Protein AF-A0A957BW70-F1 (afdb_monomer)

Structure (mmCIF, N/CA/C/O backbone):
data_AF-A0A957BW70-F1
#
_entry.id   AF-A0A957BW70-F1
#
loop_
_atom_site.group_PDB
_atom_site.id
_atom_site.type_symbol
_atom_site.label_atom_id
_atom_site.label_alt_id
_atom_site.label_comp_id
_atom_site.label_asym_id
_atom_site.label_entity_id
_atom_site.label_seq_id
_atom_site.pdbx_PDB_ins_code
_atom_site.Cartn_x
_atom_site.Cartn_y
_atom_site.Cartn_z
_atom_site.occupancy
_atom_site.B_iso_or_equiv
_atom_site.auth_seq_id
_atom_site.auth_comp_id
_atom_site.auth_asym_id
_atom_site.auth_atom_id
_atom_site.pdbx_PDB_model_num
ATOM 1 N N . ALA A 1 1 ? -10.853 46.968 -25.242 1.00 44.38 1 ALA A N 1
ATOM 2 C CA . ALA A 1 1 ? -10.277 46.814 -23.894 1.00 44.38 1 ALA A CA 1
ATOM 3 C C . ALA A 1 1 ? -11.395 46.982 -22.879 1.00 44.38 1 ALA A C 1
ATOM 5 O O . ALA A 1 1 ? -12.093 47.983 -22.958 1.00 44.38 1 ALA A O 1
ATOM 6 N N . LEU A 1 2 ? -11.589 46.008 -21.994 1.00 32.97 2 LEU A N 1
ATOM 7 C CA . LEU A 1 2 ? -12.456 46.095 -20.817 1.00 32.97 2 LEU A CA 1
ATOM 8 C C . LEU A 1 2 ? -11.918 45.072 -19.814 1.00 32.97 2 LEU A C 1
ATOM 10 O O . LEU A 1 2 ? -11.677 43.927 -20.189 1.00 32.97 2 LEU A O 1
ATOM 14 N N . ALA A 1 3 ? -11.645 45.526 -18.595 1.00 31.77 3 ALA A N 1
ATOM 15 C CA . ALA A 1 3 ? -11.031 44.728 -17.544 1.00 31.77 3 ALA A CA 1
ATOM 16 C C . ALA A 1 3 ? -12.079 44.217 -16.545 1.00 31.77 3 ALA A C 1
ATOM 18 O O . ALA A 1 3 ? -13.150 44.803 -16.406 1.00 31.77 3 ALA A O 1
ATOM 19 N N . GLU A 1 4 ? -11.709 43.119 -15.890 1.00 37.81 4 GLU A N 1
ATOM 20 C CA . GLU A 1 4 ? -12.097 42.638 -14.558 1.00 37.81 4 GLU A CA 1
ATOM 21 C C . GLU A 1 4 ? -13.310 43.270 -13.848 1.00 37.81 4 GLU A C 1
ATOM 23 O O . GLU A 1 4 ? -13.354 44.468 -13.559 1.00 37.81 4 GLU A O 1
ATOM 28 N N . LYS A 1 5 ? -14.200 42.401 -13.347 1.00 32.28 5 LYS A N 1
ATOM 29 C CA . LYS A 1 5 ? -14.823 42.639 -12.040 1.00 32.28 5 LYS A CA 1
ATOM 30 C C . LYS A 1 5 ? -15.020 41.347 -11.252 1.00 32.28 5 LYS A C 1
ATOM 32 O O . LYS A 1 5 ? -15.672 40.410 -11.701 1.00 32.28 5 LYS A O 1
ATOM 37 N N . SER A 1 6 ? -14.403 41.351 -10.080 1.00 30.91 6 SER A N 1
ATOM 38 C CA . SER A 1 6 ? -14.248 40.279 -9.104 1.00 30.91 6 SER A CA 1
ATOM 39 C C . SER A 1 6 ? -15.551 39.592 -8.690 1.00 30.91 6 SER A C 1
ATOM 41 O O . SER A 1 6 ? -16.563 40.248 -8.449 1.00 30.91 6 SER A O 1
ATOM 43 N N . LEU A 1 7 ? -15.481 38.273 -8.495 1.00 27.83 7 LEU A N 1
ATOM 44 C CA . LEU A 1 7 ? -16.520 37.496 -7.826 1.00 27.83 7 LEU A CA 1
ATOM 45 C C . LEU A 1 7 ? -16.370 37.669 -6.303 1.00 27.83 7 LEU A C 1
ATOM 47 O O . LEU A 1 7 ? -15.364 37.250 -5.733 1.00 27.83 7 LEU A O 1
ATOM 51 N N . GLN A 1 8 ? -17.343 38.295 -5.638 1.00 28.84 8 GLN A N 1
ATOM 52 C CA . GLN A 1 8 ? -17.399 38.328 -4.172 1.00 28.84 8 GLN A CA 1
ATOM 53 C C . GLN A 1 8 ? -18.136 37.091 -3.655 1.00 28.84 8 GLN A C 1
ATOM 55 O O . GLN A 1 8 ? -19.259 36.823 -4.078 1.00 28.84 8 GLN A O 1
ATOM 60 N N . ILE A 1 9 ? -17.531 36.374 -2.707 1.00 32.06 9 ILE A N 1
ATOM 61 C CA . ILE A 1 9 ? -18.205 35.330 -1.928 1.00 32.06 9 ILE A CA 1
ATOM 62 C C . ILE A 1 9 ? -18.454 35.890 -0.528 1.00 32.06 9 ILE A C 1
ATOM 64 O O . ILE A 1 9 ? -17.519 36.226 0.198 1.00 32.06 9 ILE A O 1
ATOM 68 N N . THR A 1 10 ? -19.726 36.018 -0.160 1.00 27.98 10 THR A N 1
ATOM 69 C CA . THR A 1 10 ? -20.148 36.422 1.183 1.00 27.98 10 THR A CA 1
ATOM 70 C C . THR A 1 10 ? -19.970 35.252 2.145 1.00 27.98 10 THR A C 1
ATOM 72 O O . THR A 1 10 ? -20.643 34.234 2.006 1.00 27.98 10 THR A O 1
ATOM 75 N N . ALA A 1 11 ? -19.099 35.405 3.141 1.00 32.53 11 ALA A N 1
ATOM 76 C CA . ALA A 1 11 ? -19.020 34.471 4.257 1.00 32.53 11 ALA A CA 1
ATOM 77 C C . ALA A 1 11 ? -20.137 34.767 5.273 1.00 32.53 11 ALA A C 1
ATOM 79 O O . ALA A 1 11 ? -20.226 35.879 5.796 1.00 32.53 11 ALA A O 1
ATOM 80 N N . LEU A 1 12 ? -20.961 33.763 5.572 1.00 29.89 12 LEU A N 1
ATOM 81 C CA . LEU A 1 12 ? -21.779 33.725 6.784 1.00 29.89 12 LEU A CA 1
ATOM 82 C C . LEU A 1 12 ? -21.022 32.888 7.828 1.00 29.89 12 LEU A C 1
ATOM 84 O O . LEU A 1 12 ? -20.634 31.765 7.507 1.00 29.89 12 LEU A O 1
ATOM 88 N N . PRO A 1 13 ? -20.787 33.393 9.049 1.00 39.50 13 PRO A N 1
ATOM 89 C CA . PRO A 1 13 ? -20.245 32.576 10.128 1.00 39.50 13 PRO A CA 1
ATOM 90 C C . PRO A 1 13 ? -21.359 31.732 10.763 1.00 39.50 13 PRO A C 1
ATOM 92 O O . PRO A 1 13 ? -22.496 32.200 10.814 1.00 39.50 13 PRO A O 1
ATOM 95 N N . ILE A 1 14 ? -21.021 30.549 11.298 1.00 34.25 14 ILE A N 1
ATOM 96 C CA . ILE A 1 14 ? -21.418 30.028 12.631 1.00 34.25 14 ILE A CA 1
ATOM 97 C C . ILE A 1 14 ? -21.041 28.536 12.776 1.00 34.25 14 ILE A C 1
ATOM 99 O O . ILE A 1 14 ? -21.339 27.735 11.898 1.00 34.25 14 ILE A O 1
ATOM 103 N N . ALA A 1 15 ? -20.507 28.212 13.962 1.00 29.75 15 ALA A N 1
ATOM 104 C CA . ALA A 1 15 ? -20.380 26.899 14.617 1.00 29.75 15 ALA A CA 1
ATOM 105 C C . ALA A 1 15 ? -19.362 25.864 14.093 1.00 29.75 15 ALA A C 1
ATOM 107 O O . ALA A 1 15 ? -19.200 25.626 12.900 1.00 29.75 15 ALA A O 1
ATOM 108 N N . ASP A 1 16 ? -18.713 25.217 15.066 1.00 39.31 16 ASP A N 1
ATOM 109 C CA . ASP A 1 16 ? -17.742 24.134 14.916 1.00 39.31 16 ASP A CA 1
ATOM 110 C C . ASP A 1 16 ? -18.349 22.890 14.245 1.00 39.31 16 ASP A C 1
ATOM 112 O O . ASP A 1 16 ? -19.008 22.068 14.888 1.00 39.31 16 ASP A O 1
ATOM 116 N N . GLU A 1 17 ? -18.089 22.704 12.951 1.00 32.94 17 GLU A N 1
ATOM 117 C CA . GLU A 1 17 ? -18.325 21.417 12.299 1.00 32.94 17 GLU A CA 1
ATOM 118 C C . GLU A 1 17 ? -17.196 20.429 12.617 1.00 32.94 17 GLU A C 1
ATOM 120 O O . GLU A 1 17 ? -16.023 20.657 12.306 1.00 32.94 17 GLU A O 1
ATOM 125 N N . VAL A 1 18 ? -17.574 19.265 13.153 1.00 39.84 18 VAL A N 1
ATOM 126 C CA 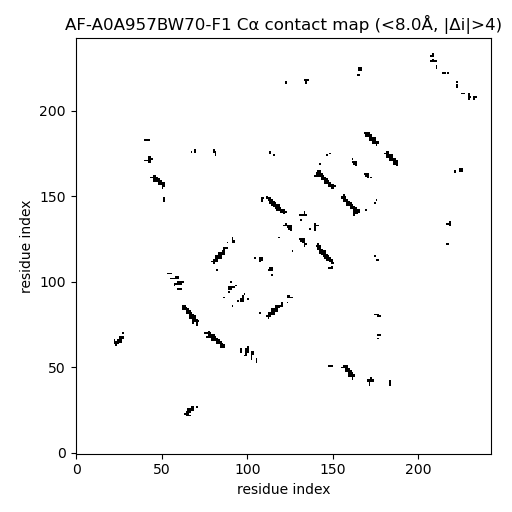. VAL A 1 18 ? -16.734 18.060 13.147 1.00 39.84 18 VAL A CA 1
ATOM 127 C C . VAL A 1 18 ? -16.428 17.719 11.686 1.00 39.84 18 VAL A C 1
ATOM 129 O O . VAL A 1 18 ? -17.287 17.201 10.969 1.00 39.84 18 VAL A O 1
ATOM 132 N N . ARG A 1 19 ? -15.216 18.061 11.227 1.00 40.16 19 ARG A N 1
ATOM 133 C CA . ARG A 1 19 ? -14.828 18.003 9.809 1.00 40.16 19 ARG A CA 1
ATOM 134 C C . ARG A 1 19 ? -14.912 16.573 9.271 1.00 40.16 19 ARG A C 1
ATOM 136 O O . ARG A 1 19 ? -14.072 15.727 9.570 1.00 40.16 19 ARG A O 1
ATOM 143 N N . ARG A 1 20 ? -15.939 16.311 8.458 1.00 42.31 20 ARG A N 1
ATOM 144 C CA . ARG A 1 20 ? -16.190 15.009 7.825 1.00 42.31 20 ARG A CA 1
ATOM 145 C C . ARG A 1 20 ? -15.207 14.769 6.680 1.00 42.31 20 ARG A C 1
ATOM 147 O O . ARG A 1 20 ? -15.142 15.569 5.749 1.00 42.31 20 ARG A O 1
ATOM 154 N N . THR A 1 21 ? -14.507 13.636 6.701 1.00 43.06 21 THR A N 1
ATOM 155 C CA . THR A 1 21 ? -13.688 13.178 5.570 1.00 43.06 21 THR A CA 1
ATOM 156 C C . THR A 1 21 ? -14.580 12.966 4.344 1.00 43.06 21 THR A C 1
ATOM 158 O O . THR A 1 21 ? -15.525 12.175 4.390 1.00 43.06 21 THR A O 1
ATOM 161 N N . ARG A 1 22 ? -14.300 13.682 3.251 1.00 40.84 22 ARG A N 1
ATOM 162 C CA . ARG A 1 22 ? -15.068 13.606 2.002 1.00 40.84 22 ARG A CA 1
ATOM 163 C C . ARG A 1 22 ? -14.341 12.679 1.016 1.00 40.84 22 ARG A C 1
ATOM 165 O O . ARG A 1 22 ? -13.209 12.993 0.668 1.00 40.84 22 ARG A O 1
ATOM 172 N N . PRO A 1 23 ? -14.939 11.551 0.593 1.00 45.66 23 PRO A N 1
ATOM 173 C CA . PRO A 1 23 ? -14.305 10.622 -0.338 1.00 45.66 23 PRO A CA 1
ATOM 174 C C . PRO A 1 23 ? -14.491 11.061 -1.793 1.00 45.66 23 PRO A C 1
ATOM 176 O O . PRO A 1 23 ? -15.492 11.704 -2.123 1.00 45.66 23 PRO A O 1
ATOM 179 N N . ASP A 1 24 ? -13.600 10.607 -2.675 1.00 42.66 24 ASP A N 1
ATOM 180 C CA . ASP A 1 24 ? -13.812 10.699 -4.126 1.00 42.66 24 ASP A CA 1
ATOM 181 C C . ASP A 1 24 ? -14.881 9.698 -4.588 1.00 42.66 24 ASP A C 1
ATOM 183 O O . ASP A 1 24 ? -15.685 9.980 -5.478 1.00 42.66 24 ASP A O 1
ATOM 187 N N . ILE A 1 25 ? -14.896 8.511 -3.965 1.00 42.62 25 ILE A N 1
ATOM 188 C CA . ILE A 1 25 ? -15.851 7.429 -4.222 1.00 42.62 25 ILE A CA 1
ATOM 189 C C . ILE A 1 25 ? -16.279 6.802 -2.889 1.00 42.62 25 ILE A C 1
ATOM 191 O O . ILE A 1 25 ? -15.451 6.281 -2.139 1.00 42.62 25 ILE A O 1
ATOM 195 N N . GLY A 1 26 ? -17.587 6.813 -2.620 1.00 42.31 26 GLY A N 1
ATOM 196 C CA . GLY A 1 26 ? -18.210 6.018 -1.559 1.00 42.31 26 GLY A CA 1
ATOM 197 C C . GLY A 1 26 ? -18.749 4.700 -2.114 1.00 42.31 26 GLY A C 1
ATOM 198 O O . GLY A 1 26 ? -19.413 4.694 -3.153 1.00 42.31 26 GLY A O 1
ATOM 199 N N . VAL A 1 27 ? -18.471 3.587 -1.431 1.00 53.66 27 VAL A N 1
ATOM 200 C CA . VAL A 1 27 ? -18.989 2.257 -1.792 1.00 53.66 27 VAL A CA 1
ATOM 201 C C . VAL A 1 27 ? -20.009 1.808 -0.750 1.00 53.66 27 VAL A C 1
ATOM 203 O O . VAL A 1 27 ? -19.717 1.799 0.443 1.00 53.66 27 VAL A O 1
ATOM 206 N N . PHE A 1 28 ? -21.189 1.403 -1.220 1.00 50.78 28 PHE A N 1
ATOM 207 C CA . PHE A 1 28 ? -22.303 0.932 -0.398 1.00 50.78 28 PHE A CA 1
ATOM 208 C C . PHE A 1 28 ? -22.670 -0.503 -0.790 1.00 50.78 28 PHE A C 1
ATOM 210 O O . PHE A 1 28 ? -22.733 -0.821 -1.979 1.00 50.78 28 PHE A O 1
ATOM 217 N N . HIS A 1 29 ? -22.946 -1.361 0.193 1.00 44.97 29 HIS A N 1
ATOM 218 C CA . HIS A 1 29 ? -23.475 -2.706 -0.035 1.00 44.97 29 HIS A CA 1
ATOM 219 C C . HIS A 1 29 ? -24.950 -2.758 0.376 1.00 44.97 29 HIS A C 1
ATOM 221 O O . HIS A 1 29 ? -25.293 -2.366 1.487 1.00 44.97 29 HIS A O 1
ATOM 227 N N . ASN A 1 30 ? -25.825 -3.227 -0.518 1.00 38.41 30 ASN A N 1
ATOM 228 C CA . ASN A 1 30 ? -27.256 -3.361 -0.248 1.00 38.41 30 ASN A CA 1
ATOM 229 C C . ASN A 1 30 ? -27.592 -4.848 0.010 1.00 38.41 30 ASN A C 1
ATOM 231 O O . ASN A 1 30 ? -27.449 -5.635 -0.928 1.00 38.41 30 ASN A O 1
ATOM 235 N N . PRO A 1 31 ? -28.049 -5.260 1.212 1.00 41.72 31 PRO A N 1
ATOM 236 C CA . PRO A 1 31 ? -28.165 -6.681 1.592 1.00 41.72 31 PRO A CA 1
ATOM 237 C C . PRO A 1 31 ? -29.231 -7.522 0.860 1.00 41.72 31 PRO A C 1
ATOM 239 O O . PRO A 1 31 ? -29.479 -8.660 1.249 1.00 41.72 31 PRO A O 1
ATOM 242 N N . ILE A 1 32 ? -29.928 -6.966 -0.135 1.00 42.78 32 ILE A N 1
ATOM 243 C CA . ILE A 1 32 ? -31.176 -7.536 -0.675 1.00 42.78 32 ILE A CA 1
ATOM 244 C C . ILE A 1 32 ? -30.936 -8.585 -1.780 1.00 42.78 32 ILE A C 1
ATOM 246 O O . ILE A 1 32 ? -31.828 -9.388 -2.056 1.00 42.78 32 ILE A O 1
ATOM 250 N N . GLU A 1 33 ? -29.744 -8.652 -2.381 1.00 36.62 33 GLU A N 1
ATOM 251 C CA . GLU A 1 33 ? -29.410 -9.728 -3.326 1.00 36.62 33 GLU A CA 1
ATOM 252 C C . GLU A 1 33 ? -28.662 -10.880 -2.634 1.00 36.62 33 GLU A C 1
ATOM 254 O O . GLU A 1 33 ? -27.596 -10.651 -2.055 1.00 36.62 33 GLU A O 1
ATOM 259 N N . PRO A 1 34 ? -29.156 -12.135 -2.713 1.00 40.59 34 PRO A N 1
ATOM 260 C CA . PRO A 1 34 ? -28.420 -13.290 -2.218 1.00 40.59 34 PRO A CA 1
ATOM 261 C C . PRO A 1 34 ? -27.184 -13.503 -3.094 1.00 40.59 34 PRO A C 1
ATOM 263 O O . PRO A 1 34 ? -27.264 -14.012 -4.216 1.00 40.59 34 PRO A O 1
ATOM 266 N N . SER A 1 35 ? -26.027 -13.108 -2.572 1.00 45.00 35 SER A N 1
ATOM 267 C CA . SER A 1 35 ? -24.744 -13.291 -3.233 1.00 45.00 35 SER A CA 1
ATOM 268 C C . SER A 1 35 ? -24.512 -14.778 -3.510 1.00 45.00 35 SER A C 1
ATOM 270 O O . SER A 1 35 ? -24.517 -15.621 -2.610 1.00 45.00 35 SER A O 1
ATOM 272 N N . SER A 1 36 ? -24.321 -15.120 -4.790 1.00 44.00 36 SER A N 1
ATOM 273 C CA . SER A 1 36 ? -23.973 -16.484 -5.193 1.00 44.00 36 SER A CA 1
ATOM 274 C C . SER A 1 36 ? -22.754 -16.940 -4.399 1.00 44.00 36 SER A C 1
ATOM 276 O O . SER A 1 36 ? -21.788 -16.177 -4.314 1.00 44.00 36 SER A O 1
ATOM 278 N N . SER A 1 37 ? -22.779 -18.162 -3.865 1.00 42.47 37 SER A N 1
ATOM 279 C CA . SER A 1 37 ? -21.735 -18.720 -3.001 1.00 42.47 37 SER A CA 1
ATOM 280 C C . SER A 1 37 ? -20.390 -18.875 -3.723 1.00 42.47 37 SER A C 1
ATOM 282 O O . SER A 1 37 ? -19.971 -19.958 -4.135 1.00 42.47 37 SER A O 1
ATOM 284 N N . ALA A 1 38 ? -19.674 -17.761 -3.858 1.00 47.41 38 ALA A N 1
ATOM 285 C CA . ALA A 1 38 ? -18.275 -17.755 -4.218 1.00 47.41 38 ALA A CA 1
ATOM 286 C C . ALA A 1 38 ? -17.512 -18.522 -3.134 1.00 47.41 38 ALA A C 1
ATOM 288 O O . ALA A 1 38 ? -17.701 -18.285 -1.940 1.00 47.41 38 ALA A O 1
ATOM 289 N N . ARG A 1 39 ? -16.633 -19.444 -3.546 1.00 43.69 39 ARG A N 1
ATOM 290 C CA . ARG A 1 39 ? -15.663 -20.033 -2.614 1.00 43.69 39 ARG A CA 1
ATOM 291 C C . ARG A 1 39 ? -14.915 -18.885 -1.927 1.00 43.69 39 ARG A C 1
ATOM 293 O O . ARG A 1 39 ? -14.507 -17.970 -2.650 1.00 43.69 39 ARG A O 1
ATOM 300 N N . PRO A 1 40 ? -14.708 -18.922 -0.598 1.00 47.94 40 PRO A N 1
ATOM 301 C CA . PRO A 1 40 ? -13.951 -17.882 0.083 1.00 47.94 40 PRO A CA 1
ATOM 302 C C . PRO A 1 40 ? -12.583 -17.765 -0.588 1.00 47.94 40 PRO A C 1
ATOM 304 O O . PRO A 1 40 ? -11.827 -18.738 -0.668 1.00 47.94 40 PRO A O 1
ATOM 307 N N . ALA A 1 41 ? -12.300 -16.592 -1.150 1.00 61.12 41 ALA A N 1
ATOM 308 C CA . ALA A 1 41 ? -11.009 -16.327 -1.754 1.00 61.12 41 ALA A CA 1
ATOM 309 C C . ALA A 1 41 ? -9.974 -16.315 -0.628 1.00 61.12 41 ALA A C 1
ATOM 311 O O . ALA A 1 41 ? -10.098 -15.544 0.317 1.00 61.12 41 ALA A O 1
ATOM 312 N N . GLN A 1 42 ? -8.970 -17.186 -0.705 1.00 81.44 42 GLN A N 1
ATOM 313 C CA . GLN A 1 42 ? -7.925 -17.226 0.308 1.00 81.44 42 GLN A CA 1
ATOM 314 C C . GLN A 1 42 ? -7.106 -15.930 0.244 1.00 81.44 42 GLN A C 1
ATOM 316 O O . GLN A 1 42 ? -6.567 -15.589 -0.813 1.00 81.44 42 GLN A O 1
ATOM 321 N N . ALA A 1 43 ? -7.047 -15.207 1.362 1.00 84.94 43 ALA A N 1
ATOM 322 C CA . ALA A 1 43 ? -6.145 -14.078 1.537 1.00 84.94 43 ALA A CA 1
ATOM 323 C C . ALA A 1 43 ? -4.707 -14.575 1.762 1.00 84.94 43 ALA A C 1
ATOM 325 O O . ALA A 1 43 ? -4.486 -15.662 2.303 1.00 84.94 43 ALA A O 1
ATOM 326 N N . ALA A 1 44 ? -3.733 -13.770 1.348 1.00 88.25 44 ALA A N 1
ATOM 327 C CA . ALA A 1 44 ? -2.345 -13.922 1.751 1.00 88.25 44 ALA A CA 1
ATOM 328 C C . ALA A 1 44 ? -2.189 -13.620 3.252 1.00 88.25 44 ALA A C 1
ATOM 330 O O . ALA A 1 44 ? -3.011 -12.918 3.841 1.00 88.25 44 ALA A O 1
ATOM 331 N N . ALA A 1 45 ? -1.112 -14.119 3.855 1.00 89.19 45 ALA A N 1
ATOM 332 C CA . ALA A 1 45 ? -0.646 -13.641 5.153 1.00 89.19 45 ALA A CA 1
ATOM 333 C C . ALA A 1 45 ? 0.266 -12.412 4.956 1.00 89.19 45 ALA A C 1
ATOM 335 O O . ALA A 1 45 ? 0.945 -12.337 3.925 1.00 89.19 45 ALA A O 1
ATOM 336 N N . PRO A 1 46 ? 0.313 -11.464 5.908 1.00 89.06 46 PRO A N 1
ATOM 337 C CA . PRO A 1 46 ? 1.291 -10.383 5.867 1.00 89.06 46 PRO A CA 1
ATOM 338 C C . PRO A 1 46 ? 2.707 -10.939 6.068 1.00 89.06 46 PRO A C 1
ATOM 340 O O . PRO A 1 46 ? 2.906 -11.881 6.836 1.00 89.06 46 PRO A O 1
ATOM 343 N N . PHE A 1 47 ? 3.703 -10.350 5.400 1.00 91.75 47 PHE A N 1
ATOM 344 C CA . PHE A 1 47 ? 5.112 -10.721 5.594 1.00 91.75 47 PHE A CA 1
ATOM 345 C C . PHE A 1 47 ? 5.695 -10.125 6.883 1.00 91.75 47 PHE A C 1
ATOM 347 O O . PHE A 1 47 ? 6.671 -10.645 7.417 1.00 91.75 47 PHE A O 1
ATOM 354 N N . ALA A 1 48 ? 5.093 -9.045 7.389 1.00 89.12 48 ALA A N 1
ATOM 355 C CA . ALA A 1 48 ? 5.459 -8.413 8.646 1.00 89.12 48 ALA A CA 1
ATOM 356 C C . ALA A 1 48 ? 4.241 -7.753 9.312 1.00 89.12 48 ALA A C 1
ATOM 358 O O . ALA A 1 48 ? 3.345 -7.238 8.636 1.00 89.12 48 ALA A O 1
ATOM 359 N N . THR A 1 49 ? 4.252 -7.730 10.647 1.00 88.56 49 THR A N 1
ATOM 360 C CA . THR A 1 49 ? 3.262 -7.033 11.476 1.00 88.56 49 THR A CA 1
ATOM 361 C C . THR A 1 49 ? 3.987 -6.147 12.486 1.00 88.56 49 THR A C 1
ATOM 363 O O . THR A 1 49 ? 4.854 -6.628 13.214 1.00 88.56 49 THR A O 1
ATOM 366 N N . LEU A 1 50 ? 3.647 -4.858 12.534 1.00 87.56 50 LEU A N 1
ATOM 367 C CA . LEU A 1 50 ? 4.288 -3.846 13.384 1.00 87.56 50 LEU A CA 1
ATOM 368 C C . LEU A 1 50 ? 3.274 -3.223 14.364 1.00 87.56 50 LEU A C 1
ATOM 370 O O . LEU A 1 50 ? 2.084 -3.174 14.047 1.00 87.56 50 LEU A O 1
ATOM 374 N N . PRO A 1 51 ? 3.703 -2.712 15.532 1.00 83.81 51 PRO A N 1
ATOM 375 C CA . PRO A 1 51 ? 2.845 -1.895 16.386 1.00 83.81 51 PRO A CA 1
ATOM 376 C C . PRO A 1 51 ? 2.560 -0.535 15.734 1.00 83.81 51 PRO A C 1
ATOM 378 O O . PRO A 1 51 ? 3.424 0.053 15.081 1.00 83.81 51 PRO A O 1
ATOM 381 N N . LEU A 1 52 ? 1.352 -0.015 15.942 1.00 80.12 52 LEU A N 1
ATOM 382 C CA . LEU A 1 52 ? 0.940 1.299 15.449 1.00 80.12 52 LEU A CA 1
ATOM 383 C C . LEU A 1 52 ? 1.344 2.397 16.452 1.00 80.12 52 LEU A C 1
ATOM 385 O O . LEU A 1 52 ? 0.944 2.347 17.614 1.00 80.12 52 LEU A O 1
ATOM 389 N N . LEU A 1 53 ? 2.149 3.371 16.010 1.00 68.12 53 LEU A N 1
ATOM 390 C CA . LEU A 1 53 ? 2.663 4.479 16.829 1.00 68.12 53 LEU A CA 1
ATOM 391 C C . LEU A 1 53 ? 2.265 5.846 16.252 1.00 68.12 53 LEU A C 1
ATOM 393 O O . LEU A 1 53 ? 2.189 6.028 15.037 1.00 68.12 53 LEU A O 1
ATOM 397 N N . ASP A 1 54 ? 2.041 6.804 17.151 1.00 44.53 54 ASP A N 1
ATOM 398 C CA . ASP A 1 54 ? 1.467 8.120 16.863 1.00 44.53 54 ASP A CA 1
ATOM 399 C C . ASP A 1 54 ? 2.540 9.209 16.659 1.00 44.53 54 ASP A C 1
ATOM 401 O O . ASP A 1 54 ? 3.484 9.329 17.439 1.00 44.53 54 ASP A O 1
ATOM 405 N N . VAL A 1 55 ? 2.350 10.065 15.648 1.00 41.09 55 VAL A N 1
ATOM 406 C CA . VAL A 1 55 ? 3.127 11.300 15.389 1.00 41.09 55 VAL A CA 1
ATOM 407 C C . VAL A 1 55 ? 2.127 12.429 15.056 1.00 41.09 55 VAL A C 1
ATOM 409 O O . VAL A 1 55 ? 0.970 12.140 14.768 1.00 41.09 55 VAL A O 1
ATOM 412 N N . VAL A 1 56 ? 2.500 13.715 15.123 1.00 32.31 56 VAL A N 1
ATOM 413 C CA . VAL A 1 56 ? 1.552 14.864 15.186 1.00 32.31 56 VAL A CA 1
ATOM 414 C C . VAL A 1 56 ? 1.687 15.846 13.998 1.00 32.31 56 VAL A C 1
ATOM 416 O O . VAL A 1 56 ? 2.663 15.762 13.253 1.00 32.31 56 VAL A O 1
ATOM 419 N N . ASP A 1 57 ? 0.691 16.727 13.850 1.00 32.94 57 ASP A N 1
ATOM 420 C CA . ASP A 1 57 ? 0.598 17.994 13.086 1.00 32.94 57 ASP A CA 1
ATOM 421 C C . ASP A 1 57 ? 0.070 18.001 11.631 1.00 32.94 57 ASP A C 1
ATOM 423 O O . ASP A 1 57 ? 0.165 16.991 10.925 1.00 32.94 57 ASP A O 1
ATOM 427 N N . ASP A 1 58 ? -0.529 19.149 11.259 1.00 33.34 58 ASP A N 1
ATOM 428 C CA . ASP A 1 58 ? -1.836 19.271 10.565 1.00 33.34 58 ASP A CA 1
ATOM 429 C C . ASP A 1 58 ? -1.871 19.872 9.122 1.00 33.34 58 ASP A C 1
ATOM 431 O O . ASP A 1 58 ? -0.877 20.344 8.568 1.00 33.34 58 ASP A O 1
ATOM 435 N N . GLU A 1 59 ? -3.103 19.892 8.578 1.00 36.88 59 GLU A N 1
ATOM 436 C CA . GLU A 1 59 ? -3.637 20.547 7.359 1.00 36.88 59 GLU A CA 1
ATOM 437 C C . GLU A 1 59 ? -3.479 19.798 6.010 1.00 36.88 59 GLU A C 1
ATOM 439 O O . GLU A 1 59 ? -3.045 18.648 5.964 1.00 36.88 59 GLU A O 1
ATOM 444 N N . GLU A 1 60 ? -4.014 20.364 4.920 1.00 44.06 60 GLU A N 1
ATOM 445 C CA . GLU A 1 60 ? -4.448 19.629 3.709 1.00 44.06 60 GLU A CA 1
ATOM 446 C C . GLU A 1 60 ? -4.053 20.388 2.412 1.00 44.06 60 GLU A C 1
ATOM 448 O O . GLU A 1 60 ? -3.726 21.570 2.480 1.00 44.06 60 GLU A O 1
ATOM 453 N N . GLU A 1 61 ? -4.034 19.828 1.192 1.00 42.69 61 GLU A N 1
ATOM 454 C CA . GLU A 1 61 ? -4.702 18.639 0.606 1.00 42.69 61 GLU A CA 1
ATOM 455 C C . GLU A 1 61 ? -3.809 17.974 -0.491 1.00 42.69 61 GLU A C 1
ATOM 457 O O . GLU A 1 61 ? -2.687 18.429 -0.681 1.00 42.69 61 GLU A O 1
ATOM 462 N N . ALA A 1 62 ? -4.139 16.911 -1.253 1.00 40.22 62 ALA A N 1
ATOM 463 C CA . ALA A 1 62 ? -5.336 16.065 -1.473 1.00 40.22 62 ALA A CA 1
ATOM 464 C C . ALA A 1 62 ? -4.912 14.600 -1.799 1.00 40.22 62 ALA A C 1
ATOM 466 O O . ALA A 1 62 ? -3.731 14.366 -2.053 1.00 40.22 62 ALA A O 1
ATOM 467 N N . VAL A 1 63 ? -5.825 13.602 -1.829 1.00 51.56 63 VAL A N 1
ATOM 468 C CA . VAL A 1 63 ? -5.470 12.175 -2.091 1.00 51.56 63 VAL A CA 1
ATOM 469 C C . VAL A 1 63 ? -6.606 11.378 -2.754 1.00 51.56 63 VAL A C 1
ATOM 471 O O . VAL A 1 63 ? -7.732 11.459 -2.280 1.00 51.56 63 VAL A O 1
ATOM 474 N N . PHE A 1 64 ? -6.290 10.547 -3.764 1.00 66.75 64 PHE A N 1
ATOM 475 C CA . PHE A 1 64 ? -7.223 9.579 -4.366 1.00 66.75 64 PHE A CA 1
ATOM 476 C C . PHE A 1 64 ? -7.639 8.501 -3.354 1.00 66.75 64 PHE A C 1
ATOM 478 O O . PHE A 1 64 ? -6.885 7.549 -3.115 1.00 66.75 64 PHE A O 1
ATOM 485 N N . ALA A 1 65 ? -8.837 8.640 -2.783 1.00 79.31 65 ALA A N 1
ATOM 486 C CA . ALA A 1 65 ? -9.300 7.809 -1.674 1.00 79.31 65 ALA A CA 1
ATOM 487 C C . ALA A 1 65 ? -10.703 7.220 -1.902 1.00 79.31 65 ALA A C 1
ATOM 489 O O . ALA A 1 65 ? -11.678 7.925 -2.181 1.00 79.31 65 ALA A O 1
ATOM 490 N N . VAL A 1 66 ? -10.815 5.906 -1.695 1.00 86.38 66 VAL A N 1
ATOM 491 C CA . VAL A 1 66 ? -12.096 5.197 -1.565 1.00 86.38 66 VAL A CA 1
ATOM 492 C C . VAL A 1 66 ? -12.402 5.042 -0.080 1.00 86.38 66 VAL A C 1
ATOM 494 O O . VAL A 1 66 ? -11.543 4.590 0.677 1.00 86.38 66 VAL A O 1
ATOM 497 N N . VAL A 1 67 ? -13.621 5.377 0.344 1.00 87.50 67 VAL A N 1
ATOM 498 C CA . VAL A 1 67 ? -14.065 5.154 1.729 1.00 87.50 67 VAL A CA 1
ATOM 499 C C . VAL A 1 67 ? -15.251 4.195 1.745 1.00 87.50 67 VAL A C 1
ATOM 501 O O . VAL A 1 67 ? -16.230 4.362 1.012 1.00 87.50 67 VAL A O 1
ATOM 504 N N . VAL A 1 68 ? -15.133 3.171 2.587 1.00 88.31 68 VAL A N 1
ATOM 505 C CA . VAL A 1 68 ? -16.169 2.183 2.879 1.00 88.31 68 VAL A CA 1
ATOM 506 C C . VAL A 1 68 ? -16.925 2.633 4.123 1.00 88.31 68 VAL A C 1
ATOM 508 O O . VAL A 1 68 ? -16.309 2.965 5.141 1.00 88.31 68 VAL A O 1
ATOM 511 N N . TYR A 1 69 ? -18.252 2.628 4.037 1.00 88.94 69 TYR A N 1
ATOM 512 C CA . TYR A 1 69 ? -19.151 3.027 5.116 1.00 88.94 69 TYR A CA 1
ATOM 513 C C . TYR A 1 69 ? -19.947 1.822 5.621 1.00 88.94 69 TYR A C 1
ATOM 515 O O . TYR A 1 69 ? -20.512 1.071 4.825 1.00 88.94 69 TYR A O 1
ATOM 523 N N . ALA A 1 70 ? -20.026 1.667 6.941 1.00 87.25 70 ALA A N 1
ATOM 524 C CA . ALA A 1 70 ? -21.069 0.882 7.588 1.00 87.25 70 ALA A CA 1
ATOM 525 C C . ALA A 1 70 ? -22.351 1.730 7.621 1.00 87.25 70 ALA A C 1
ATOM 527 O O . ALA A 1 70 ? -22.314 2.888 8.040 1.00 87.25 70 ALA A O 1
ATOM 528 N N . VAL A 1 71 ? -23.465 1.180 7.138 1.00 84.81 71 VAL A N 1
ATOM 529 C CA . VAL A 1 71 ? -24.732 1.910 6.978 1.00 84.81 71 VAL A CA 1
ATOM 530 C C . VAL A 1 71 ? -25.825 1.229 7.784 1.00 84.81 71 VAL A C 1
ATOM 532 O O . VAL A 1 71 ? -26.216 0.105 7.472 1.00 84.81 71 VAL A O 1
ATOM 535 N N . ASP A 1 72 ? -26.355 1.951 8.766 1.00 80.44 72 ASP A N 1
ATOM 536 C CA . ASP A 1 72 ? -27.552 1.566 9.506 1.00 80.44 72 ASP A CA 1
ATOM 537 C C . ASP A 1 72 ? -28.821 2.135 8.854 1.00 80.44 72 ASP A C 1
ATOM 539 O O . ASP A 1 72 ? -28.803 3.113 8.098 1.00 80.44 72 ASP A O 1
ATOM 543 N N . ALA A 1 73 ? -29.962 1.499 9.125 1.00 76.31 73 ALA A N 1
ATOM 544 C CA . ALA A 1 73 ? -31.229 1.826 8.478 1.00 76.31 73 ALA A CA 1
ATOM 545 C C . ALA A 1 73 ? -31.713 3.248 8.830 1.00 76.31 73 ALA A C 1
ATOM 547 O O . ALA A 1 73 ? -32.284 3.483 9.892 1.00 76.31 73 ALA A O 1
ATOM 548 N N . GLY A 1 74 ? -31.532 4.181 7.891 1.00 72.81 74 GLY A N 1
ATOM 549 C CA . GLY A 1 74 ? -31.906 5.594 8.029 1.00 72.81 74 GLY A CA 1
ATOM 550 C C . GLY A 1 74 ? -30.719 6.551 8.175 1.00 72.81 74 GLY A C 1
ATOM 551 O O . GLY A 1 74 ? -3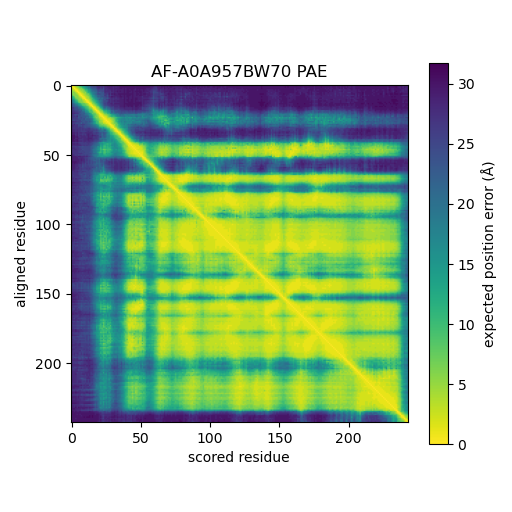0.907 7.757 8.023 1.00 72.81 74 GLY A O 1
ATOM 552 N N . GLU A 1 75 ? -29.501 6.043 8.383 1.00 70.50 75 GLU A N 1
ATOM 553 C CA . GLU A 1 75 ? -28.297 6.863 8.542 1.00 70.50 75 GLU A CA 1
ATOM 554 C C . GLU A 1 75 ? -27.458 6.886 7.258 1.00 70.50 75 GLU A C 1
ATOM 556 O O . GLU A 1 75 ? -26.610 6.032 7.022 1.00 70.50 75 GLU A O 1
ATOM 561 N N . MET A 1 76 ? -27.671 7.904 6.419 1.00 73.44 76 MET A N 1
ATOM 562 C CA . MET A 1 76 ? -26.840 8.171 5.238 1.00 73.44 76 MET A CA 1
ATOM 563 C C . MET A 1 76 ? -25.903 9.365 5.495 1.00 73.44 76 MET A C 1
ATOM 565 O O . MET A 1 76 ? -26.369 10.399 5.979 1.00 73.44 76 MET A O 1
ATOM 569 N N . PRO A 1 77 ? -24.601 9.284 5.150 1.00 68.50 77 PRO A N 1
ATOM 570 C CA . PRO A 1 77 ? -23.926 8.209 4.408 1.00 68.50 77 PRO A CA 1
ATOM 571 C C . PRO A 1 77 ? -23.433 7.028 5.272 1.00 68.50 77 PRO A C 1
ATOM 573 O O . PRO A 1 77 ? -22.698 6.191 4.759 1.00 68.50 77 PRO A O 1
ATOM 576 N N . GLY A 1 78 ? -23.800 6.961 6.553 1.00 85.19 78 GLY A N 1
ATOM 577 C CA . GLY A 1 78 ? -23.297 5.964 7.502 1.00 85.19 78 GLY A CA 1
ATOM 578 C C . GLY A 1 78 ? -21.957 6.353 8.139 1.00 85.19 78 GLY A C 1
ATOM 579 O O . GLY A 1 78 ? -21.459 7.469 7.959 1.00 85.19 78 GLY A O 1
ATOM 580 N N . THR A 1 79 ? -21.364 5.420 8.882 1.00 88.12 79 THR A N 1
ATOM 581 C CA . THR A 1 79 ? -20.086 5.592 9.594 1.00 88.12 79 THR A CA 1
ATOM 582 C C . THR A 1 79 ? -18.934 5.062 8.731 1.00 88.12 79 THR A C 1
ATOM 584 O O . THR A 1 79 ? -18.982 3.904 8.316 1.00 88.12 79 THR A O 1
ATOM 587 N N . PRO A 1 80 ? -17.886 5.855 8.435 1.00 90.62 80 PRO A N 1
ATOM 588 C CA . PRO A 1 80 ? -16.721 5.365 7.700 1.00 90.62 80 PRO A CA 1
ATOM 589 C C . PRO A 1 80 ? -15.942 4.345 8.542 1.00 90.62 80 PRO A C 1
ATOM 591 O O . PRO A 1 80 ? -15.645 4.606 9.705 1.00 90.62 80 PRO A O 1
ATOM 594 N N . VAL A 1 81 ? -15.588 3.203 7.950 1.00 92.81 81 VAL A N 1
ATOM 595 C CA . VAL A 1 81 ? -14.870 2.108 8.640 1.00 92.81 81 VAL A CA 1
ATOM 596 C C . VAL A 1 81 ? -13.517 1.787 8.014 1.00 92.81 81 VAL A C 1
ATOM 598 O O . VAL A 1 81 ? -12.569 1.478 8.734 1.00 92.81 81 VAL A O 1
ATOM 601 N N . THR A 1 82 ? -13.384 1.955 6.695 1.00 94.62 82 THR A N 1
ATOM 602 C CA . THR A 1 82 ? -12.144 1.651 5.966 1.00 94.62 82 THR A CA 1
ATOM 603 C C . THR A 1 82 ? -11.877 2.717 4.912 1.00 94.62 82 THR A C 1
ATOM 605 O O . THR A 1 82 ? -12.745 3.016 4.092 1.00 94.62 82 THR A O 1
AT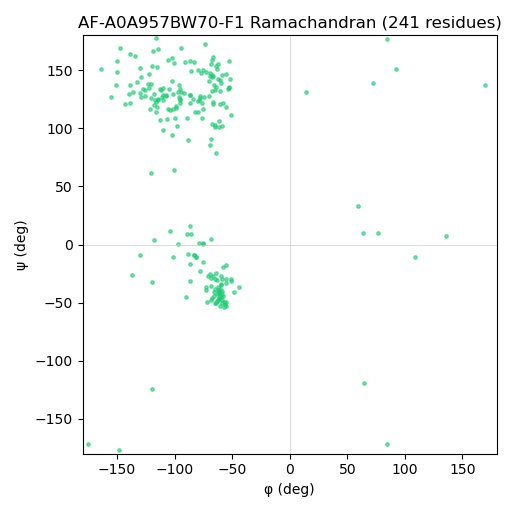OM 608 N N . ARG A 1 83 ? -10.664 3.268 4.892 1.00 93.81 83 ARG A N 1
ATOM 609 C CA . ARG A 1 83 ? -10.157 4.187 3.867 1.00 93.81 83 ARG A CA 1
ATOM 610 C C . ARG A 1 83 ? -9.069 3.476 3.070 1.00 93.81 83 ARG A C 1
ATOM 612 O O . ARG A 1 83 ? -8.132 2.946 3.657 1.00 93.81 83 ARG A O 1
ATOM 619 N N . ILE A 1 84 ? -9.193 3.462 1.748 1.00 93.50 84 ILE A N 1
ATOM 620 C CA . ILE A 1 84 ? -8.236 2.847 0.825 1.00 93.50 84 ILE A CA 1
ATOM 621 C C . ILE A 1 84 ? -7.630 3.954 -0.036 1.00 93.50 84 ILE A C 1
ATOM 623 O O . ILE A 1 84 ? -8.367 4.662 -0.724 1.00 93.50 84 ILE A O 1
ATOM 627 N N . GLU A 1 85 ? -6.307 4.092 -0.018 1.00 91.62 85 GLU A N 1
ATOM 628 C CA . GLU A 1 85 ? -5.569 5.129 -0.747 1.00 91.62 85 GLU A CA 1
ATOM 629 C C . GLU A 1 85 ? -4.523 4.524 -1.685 1.00 91.62 85 GLU A C 1
ATOM 631 O O . GLU A 1 85 ? -3.800 3.596 -1.318 1.00 91.62 85 GLU A O 1
ATOM 636 N N . LEU A 1 86 ? -4.409 5.081 -2.892 1.00 89.44 86 LEU A N 1
ATOM 637 C CA . LEU A 1 86 ? -3.290 4.815 -3.797 1.00 89.44 86 LEU A CA 1
ATOM 638 C C . LEU A 1 86 ? -2.240 5.914 -3.615 1.00 89.44 86 LEU A C 1
ATOM 640 O O . LEU A 1 86 ? -2.543 7.093 -3.811 1.00 89.44 86 LEU A O 1
ATOM 644 N N . LEU A 1 87 ? -1.008 5.546 -3.259 1.00 87.88 87 LEU A N 1
ATOM 645 C CA . LEU A 1 87 ? 0.042 6.537 -3.026 1.00 87.88 87 LEU A CA 1
ATOM 646 C C . LEU A 1 87 ? 0.497 7.199 -4.329 1.00 87.88 87 LEU A C 1
ATOM 648 O O . LEU A 1 87 ? 0.670 6.549 -5.363 1.00 87.88 87 LEU A O 1
ATOM 652 N N . SER A 1 88 ? 0.741 8.508 -4.252 1.00 83.38 88 SER A N 1
ATOM 653 C CA . SER A 1 88 ? 1.344 9.300 -5.325 1.00 83.38 88 SER A CA 1
ATOM 654 C C . SER A 1 88 ? 2.804 9.656 -4.999 1.00 83.38 88 SER A C 1
ATOM 656 O O . SER A 1 88 ? 3.170 9.688 -3.823 1.00 83.38 88 SER A O 1
ATOM 658 N N . PRO A 1 89 ? 3.643 9.991 -6.000 1.00 81.38 89 PRO A N 1
ATOM 659 C CA . PRO A 1 89 ? 4.999 10.496 -5.775 1.00 81.38 89 PRO A CA 1
ATOM 660 C C . PRO A 1 89 ? 5.103 11.676 -4.800 1.00 81.38 89 PRO A C 1
ATOM 662 O O . PRO A 1 89 ? 6.107 11.805 -4.103 1.00 81.38 89 PRO A O 1
ATOM 665 N N . ALA A 1 90 ? 4.078 12.530 -4.741 1.00 77.38 90 ALA A N 1
ATOM 666 C CA . ALA A 1 90 ? 4.037 13.673 -3.834 1.00 77.38 90 ALA A CA 1
ATOM 667 C C . ALA A 1 90 ? 3.848 13.245 -2.364 1.00 77.38 90 ALA A C 1
ATOM 669 O O . ALA A 1 90 ? 4.347 13.900 -1.452 1.00 77.38 90 ALA A O 1
ATOM 670 N N . ASN A 1 91 ? 3.217 12.088 -2.133 1.00 73.62 91 ASN A N 1
ATOM 671 C CA . ASN A 1 91 ? 2.916 11.540 -0.809 1.00 73.62 91 ASN A CA 1
ATOM 672 C C . ASN A 1 91 ? 4.132 10.872 -0.135 1.00 73.62 91 ASN A C 1
ATOM 674 O O . ASN A 1 91 ? 3.973 10.300 0.938 1.00 73.62 91 ASN A O 1
ATOM 678 N N . LYS A 1 92 ? 5.322 10.867 -0.757 1.00 74.69 92 LYS A N 1
ATOM 679 C CA . LYS A 1 92 ? 6.498 10.113 -0.267 1.00 74.69 92 LYS A CA 1
ATOM 680 C C . LYS A 1 92 ? 7.799 10.920 -0.171 1.00 74.69 92 LYS A C 1
ATOM 682 O O . LYS A 1 92 ? 8.777 10.423 0.382 1.00 74.69 92 LYS A O 1
ATOM 687 N N . TYR A 1 93 ? 7.841 12.148 -0.694 1.00 73.19 93 TYR A N 1
ATOM 688 C CA . TYR A 1 93 ? 9.033 13.004 -0.643 1.00 73.19 93 TYR A CA 1
ATOM 689 C C . TYR A 1 93 ? 8.836 14.198 0.300 1.00 73.19 93 TYR A C 1
ATOM 691 O O . TYR A 1 93 ? 7.816 14.873 0.188 1.00 73.19 93 TYR A O 1
ATOM 699 N N . PRO A 1 94 ? 9.809 14.522 1.179 1.00 63.53 94 PRO A N 1
ATOM 700 C CA . PRO A 1 94 ? 9.712 15.661 2.090 1.00 63.53 94 PRO A CA 1
ATOM 701 C C . PRO A 1 94 ? 9.345 16.976 1.381 1.00 63.53 94 PRO A C 1
ATOM 703 O O . PRO A 1 94 ? 10.134 17.543 0.628 1.00 63.53 94 PRO A O 1
ATOM 706 N N . GLY A 1 95 ? 8.134 17.462 1.655 1.00 63.75 95 GLY A N 1
ATOM 707 C CA . GLY A 1 95 ? 7.504 18.615 1.011 1.00 63.75 95 GLY A CA 1
ATOM 708 C C . GLY A 1 95 ? 6.163 18.939 1.677 1.00 63.75 95 GLY A C 1
ATOM 709 O O . GLY A 1 95 ? 5.844 18.360 2.718 1.00 63.75 95 GLY A O 1
ATOM 710 N N . SER A 1 96 ? 5.384 19.854 1.097 1.00 63.44 96 SER A N 1
ATOM 711 C CA . SER A 1 96 ? 4.015 20.168 1.546 1.00 63.44 96 SER A CA 1
ATOM 712 C C . SER A 1 96 ? 3.133 18.919 1.544 1.00 63.44 96 SER A C 1
ATOM 714 O O . SER A 1 96 ? 2.593 18.523 2.572 1.00 63.44 96 SER A O 1
ATOM 716 N N . ASP A 1 97 ? 3.092 18.244 0.402 1.00 70.62 97 ASP A N 1
ATOM 717 C CA . ASP A 1 97 ? 2.114 17.206 0.089 1.00 70.62 97 ASP A CA 1
ATOM 718 C C . ASP A 1 97 ? 2.334 15.950 0.953 1.00 70.62 97 ASP A C 1
ATOM 720 O O . ASP A 1 97 ? 1.380 15.351 1.446 1.00 70.62 97 ASP A O 1
ATOM 724 N N . TYR A 1 98 ? 3.597 15.617 1.252 1.00 76.25 98 TYR A N 1
ATOM 725 C CA . TYR A 1 98 ? 3.964 14.582 2.226 1.00 76.25 98 TYR A C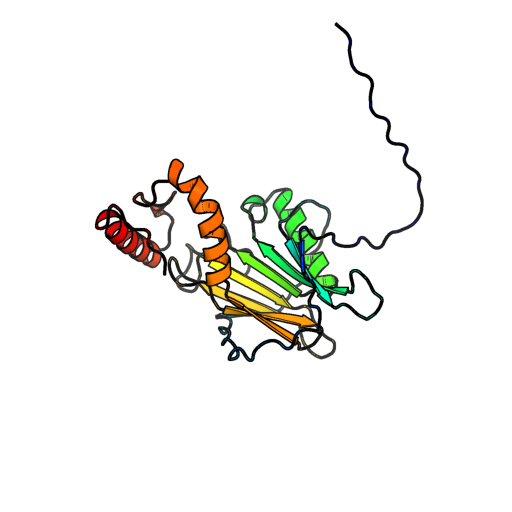A 1
ATOM 726 C C . TYR A 1 98 ? 3.472 14.898 3.644 1.00 76.25 98 TYR A C 1
ATOM 728 O O . TYR A 1 98 ? 2.960 14.011 4.326 1.00 76.25 98 TYR A O 1
ATOM 736 N N . ARG A 1 99 ? 3.581 16.155 4.099 1.00 77.75 99 ARG A N 1
ATOM 737 C CA . ARG A 1 99 ? 3.090 16.558 5.430 1.00 77.75 99 ARG A CA 1
ATOM 738 C C . ARG A 1 99 ? 1.569 16.446 5.512 1.00 77.75 99 ARG A C 1
ATOM 740 O O . ARG A 1 99 ? 1.070 15.869 6.474 1.00 77.75 99 ARG A O 1
ATOM 747 N N . TYR A 1 100 ? 0.862 16.913 4.485 1.00 76.75 100 TYR A N 1
ATOM 748 C CA . TYR A 1 100 ? -0.598 16.826 4.390 1.00 76.75 100 TYR A CA 1
ATOM 749 C C . TYR A 1 100 ? -1.099 15.377 4.340 1.00 76.75 100 TYR A C 1
ATOM 751 O O . TYR A 1 100 ? -2.048 15.002 5.033 1.00 76.75 100 TYR A O 1
ATOM 759 N N . TYR A 1 101 ? -0.420 14.521 3.577 1.00 81.75 101 TYR A N 1
ATOM 760 C CA . TYR A 1 101 ? -0.691 13.087 3.567 1.00 81.75 101 TYR A CA 1
ATOM 761 C C . TYR A 1 101 ? -0.459 12.452 4.952 1.00 81.75 101 TYR A C 1
ATOM 763 O O . TYR A 1 101 ? -1.338 11.747 5.452 1.00 81.75 101 TYR A O 1
ATOM 771 N N . LEU A 1 102 ? 0.653 12.761 5.633 1.00 83.56 102 LEU A N 1
ATOM 772 C CA . LEU A 1 102 ? 0.892 12.287 7.001 1.00 83.56 102 LEU A CA 1
ATOM 773 C C . LEU A 1 102 ? -0.181 12.773 7.992 1.00 83.56 102 LEU A C 1
ATOM 775 O O . LEU A 1 102 ? -0.588 11.991 8.851 1.00 83.56 102 LEU A O 1
ATOM 779 N N . ALA A 1 103 ? -0.650 14.020 7.890 1.00 82.38 103 ALA A N 1
ATOM 780 C CA . ALA A 1 103 ? -1.748 14.547 8.706 1.00 82.38 103 ALA A CA 1
ATOM 781 C C . ALA A 1 103 ? -3.035 13.721 8.510 1.00 82.38 103 ALA A C 1
ATOM 783 O O . ALA A 1 103 ? -3.598 13.193 9.475 1.00 82.38 103 ALA A O 1
ATOM 784 N N . ARG A 1 104 ? -3.438 13.493 7.252 1.00 80.88 104 ARG A N 1
ATOM 785 C CA . ARG A 1 104 ? -4.606 12.667 6.883 1.00 80.88 104 ARG A CA 1
ATOM 786 C C . ARG A 1 104 ? -4.486 11.210 7.327 1.00 80.88 104 ARG A C 1
ATOM 788 O O . ARG A 1 104 ? -5.467 10.637 7.813 1.00 80.88 104 ARG A O 1
ATOM 795 N N . ARG A 1 105 ? -3.292 10.623 7.211 1.00 88.31 105 ARG A N 1
ATOM 796 C CA . ARG A 1 105 ? -2.957 9.277 7.698 1.00 88.31 105 ARG A CA 1
ATOM 797 C C . ARG A 1 105 ? -3.236 9.151 9.199 1.00 88.31 105 ARG A C 1
ATOM 799 O O . ARG A 1 105 ? -3.976 8.260 9.617 1.00 88.31 105 ARG A O 1
ATOM 806 N N . LYS A 1 106 ? -2.720 10.095 9.997 1.00 85.25 106 LYS A N 1
ATOM 807 C CA . LYS A 1 106 ? -2.938 10.166 11.455 1.00 85.25 106 LYS A CA 1
ATOM 808 C C . LYS A 1 106 ? -4.411 10.375 11.800 1.00 85.25 106 LYS A C 1
ATOM 810 O O . LYS A 1 106 ? -4.936 9.661 12.647 1.00 85.25 106 LYS A O 1
ATOM 815 N N . GLN A 1 107 ? -5.084 11.323 11.142 1.00 85.44 107 GLN A N 1
ATOM 816 C CA . GLN A 1 107 ? -6.498 11.626 11.391 1.00 85.44 107 GLN A CA 1
ATOM 817 C C . GLN A 1 107 ? -7.390 10.401 11.150 1.00 85.44 107 GLN A 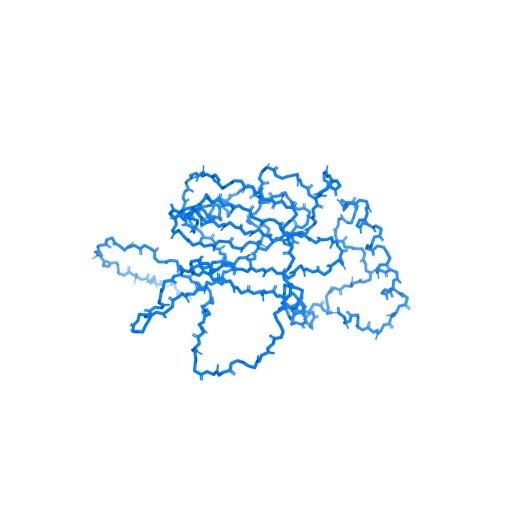C 1
ATOM 819 O O . GLN A 1 107 ? -8.258 10.111 11.968 1.00 85.44 107 GLN A O 1
ATOM 824 N N . THR A 1 108 ? -7.141 9.657 10.068 1.00 88.81 108 THR A N 1
ATOM 825 C CA . THR A 1 108 ? -7.881 8.429 9.728 1.00 88.81 108 THR A CA 1
ATOM 826 C C . THR A 1 108 ? -7.733 7.380 10.831 1.00 88.81 108 THR A C 1
ATOM 828 O O . THR A 1 108 ? -8.729 6.923 11.387 1.00 88.81 108 THR A O 1
ATOM 831 N N . VAL A 1 109 ? -6.491 7.070 11.216 1.00 89.69 109 VAL A N 1
ATOM 832 C CA . VAL A 1 109 ? -6.189 6.102 12.283 1.00 89.69 109 VAL A CA 1
ATOM 833 C C . VAL A 1 109 ? -6.799 6.529 13.626 1.00 89.69 109 VAL A C 1
ATOM 835 O O . VAL A 1 109 ? -7.437 5.721 14.299 1.00 89.69 109 VAL A O 1
ATOM 838 N N . ARG A 1 110 ? -6.661 7.804 14.010 1.00 87.00 110 ARG A N 1
ATOM 839 C CA . ARG A 1 110 ? -7.213 8.346 15.266 1.00 87.00 110 ARG A CA 1
ATOM 840 C C . ARG A 1 110 ? -8.739 8.367 15.306 1.00 87.00 110 ARG A C 1
ATOM 842 O O . ARG A 1 110 ? -9.307 8.276 16.388 1.00 87.00 110 ARG A O 1
ATOM 849 N N . ALA A 1 111 ? -9.397 8.459 14.152 1.00 87.81 111 ALA A N 1
ATOM 850 C CA . ALA A 1 111 ? -10.848 8.348 14.036 1.00 87.81 111 ALA A CA 1
ATOM 851 C C . ALA A 1 111 ? -11.364 6.899 14.172 1.00 87.81 111 ALA A C 1
ATOM 853 O O . ALA A 1 111 ? -12.564 6.676 14.041 1.00 87.81 111 ALA A O 1
ATOM 854 N N . GLY A 1 112 ? -10.488 5.913 14.410 1.00 89.75 112 GLY A N 1
ATOM 855 C CA . GLY A 1 112 ? -10.864 4.498 14.470 1.00 89.75 112 GLY A CA 1
ATOM 856 C C . GLY A 1 112 ? -11.100 3.864 13.095 1.00 89.75 112 GLY A C 1
ATOM 857 O O . GLY A 1 112 ? -11.567 2.733 13.022 1.00 89.75 112 GLY A O 1
ATOM 858 N N . ILE A 1 113 ? -10.758 4.566 12.010 1.00 92.31 113 ILE A N 1
ATOM 859 C CA . ILE A 1 113 ? -10.940 4.101 10.634 1.00 92.31 113 ILE A CA 1
ATOM 860 C C . ILE A 1 113 ? -9.708 3.283 10.231 1.00 92.31 113 ILE A C 1
ATOM 862 O O . ILE A 1 113 ? -8.571 3.749 10.346 1.00 92.31 113 ILE A O 1
ATOM 866 N N . HIS A 1 114 ? -9.922 2.072 9.720 1.00 94.19 114 HIS A N 1
ATOM 867 C CA . HIS A 1 114 ? -8.856 1.261 9.139 1.00 94.19 114 HIS A CA 1
ATOM 868 C C . HIS A 1 114 ? -8.302 1.943 7.883 1.00 94.19 114 HIS A C 1
ATOM 870 O O . HIS A 1 114 ? -9.064 2.365 7.013 1.00 94.19 114 HIS A O 1
ATOM 876 N N . LEU A 1 115 ? -6.980 2.031 7.756 1.00 94.44 115 LEU A N 1
ATOM 877 C CA . LEU A 1 115 ? -6.325 2.676 6.618 1.00 94.44 115 LEU A CA 1
ATOM 878 C C . LEU A 1 115 ? -5.534 1.649 5.804 1.00 94.44 115 LEU A C 1
ATOM 880 O O . LEU A 1 115 ? -4.670 0.961 6.342 1.00 94.44 115 LEU A O 1
ATOM 884 N N . VAL A 1 116 ? -5.836 1.562 4.511 1.00 95.69 116 VAL A N 1
ATOM 885 C CA . VAL A 1 116 ? -5.233 0.641 3.543 1.00 95.69 116 VAL A CA 1
ATOM 886 C C . VAL A 1 116 ? -4.491 1.460 2.491 1.00 95.69 116 VAL A C 1
ATOM 888 O O . VAL A 1 116 ? -5.107 2.194 1.724 1.00 95.69 116 VAL A O 1
ATOM 891 N N . GLU A 1 117 ? -3.172 1.338 2.440 1.00 94.50 117 GLU A N 1
ATOM 892 C CA . GLU A 1 117 ? -2.301 2.170 1.605 1.00 94.50 117 GLU A CA 1
ATOM 893 C C . GLU A 1 117 ? -1.635 1.285 0.552 1.00 94.50 117 GLU A C 1
ATOM 895 O O . GLU A 1 117 ? -0.925 0.334 0.883 1.00 94.50 117 GLU A O 1
ATOM 900 N N . VAL A 1 118 ? -1.896 1.574 -0.723 1.00 93.94 118 VAL A N 1
ATOM 901 C CA . VAL A 1 118 ? -1.352 0.841 -1.869 1.00 93.94 118 VAL A CA 1
ATOM 902 C C . VAL A 1 118 ? -0.175 1.628 -2.434 1.00 93.94 118 VAL A C 1
ATOM 904 O O . VAL A 1 118 ? -0.350 2.683 -3.047 1.00 93.94 118 VAL A O 1
ATOM 907 N N . ASP A 1 119 ? 1.030 1.106 -2.238 1.00 92.19 119 ASP A N 1
ATOM 908 C CA . ASP A 1 119 ? 2.280 1.705 -2.688 1.00 92.19 119 ASP A CA 1
ATOM 909 C C . ASP A 1 119 ? 2.837 0.931 -3.887 1.00 92.19 119 ASP A C 1
ATOM 911 O O . ASP A 1 119 ? 3.324 -0.194 -3.762 1.00 92.19 119 ASP A O 1
ATOM 915 N N . LEU A 1 120 ? 2.757 1.548 -5.068 1.00 91.19 120 LEU A N 1
ATOM 916 C CA . LEU A 1 120 ? 3.324 1.013 -6.310 1.00 91.19 120 LEU A CA 1
ATOM 917 C C . LEU A 1 120 ? 4.629 1.732 -6.717 1.00 91.19 120 LEU A C 1
ATOM 919 O O . LEU A 1 120 ? 5.097 1.588 -7.848 1.00 91.19 120 LEU A O 1
ATOM 923 N N . LEU A 1 121 ? 5.208 2.542 -5.821 1.00 88.19 121 LEU A N 1
ATOM 924 C CA . LEU A 1 121 ? 6.275 3.505 -6.113 1.00 88.19 121 LEU A CA 1
ATOM 925 C C . LEU A 1 121 ? 7.648 2.958 -5.701 1.00 88.19 121 LEU A C 1
ATOM 927 O O . LEU A 1 121 ? 8.334 3.505 -4.835 1.00 88.19 121 LEU A O 1
ATOM 931 N N . ASN A 1 122 ? 8.038 1.877 -6.375 1.00 84.81 122 ASN A N 1
ATOM 932 C CA . ASN A 1 122 ? 9.209 1.042 -6.099 1.00 84.81 122 ASN A CA 1
ATOM 933 C C . ASN A 1 122 ? 10.549 1.776 -5.877 1.00 84.81 122 ASN A C 1
ATOM 935 O O . ASN A 1 122 ? 11.310 1.381 -5.005 1.00 84.81 122 ASN A O 1
ATOM 939 N N . LEU A 1 123 ? 10.876 2.826 -6.640 1.00 84.06 123 LEU A N 1
ATOM 940 C CA . LEU A 1 123 ? 12.158 3.549 -6.514 1.00 84.06 123 LEU A CA 1
ATOM 941 C C . LEU A 1 123 ? 12.142 4.721 -5.513 1.00 84.06 123 LEU A C 1
ATOM 943 O O . LEU A 1 123 ? 13.093 5.513 -5.477 1.00 84.06 123 LEU A O 1
ATOM 947 N N . GLN A 1 124 ? 11.071 4.859 -4.733 1.00 82.69 124 GLN A N 1
ATOM 948 C CA . GLN A 1 124 ? 10.926 5.884 -3.697 1.00 82.69 124 GLN A CA 1
ATOM 949 C C . GLN A 1 124 ? 11.177 5.288 -2.300 1.00 82.69 124 GLN A C 1
ATOM 951 O O . GLN A 1 124 ? 11.101 4.067 -2.150 1.00 82.69 124 GLN A O 1
ATOM 956 N N . PRO A 1 125 ? 11.475 6.114 -1.275 1.00 79.06 125 PRO A N 1
ATOM 957 C CA . PRO A 1 125 ? 11.637 5.641 0.102 1.00 79.06 125 PRO A CA 1
ATOM 958 C C . PRO A 1 125 ? 10.433 4.818 0.579 1.00 79.06 125 PRO A C 1
ATOM 960 O O . PRO A 1 125 ? 9.337 4.957 0.036 1.00 79.06 125 PRO A O 1
ATOM 963 N N . SER A 1 126 ? 10.607 3.974 1.594 1.00 79.12 126 SER A N 1
ATOM 964 C CA . SER A 1 126 ? 9.465 3.310 2.234 1.00 79.12 126 SER A CA 1
ATOM 965 C C . SER A 1 126 ? 8.481 4.344 2.800 1.00 79.12 126 SER A C 1
ATOM 967 O O . SER A 1 126 ? 8.896 5.391 3.293 1.00 79.12 126 SER A O 1
ATOM 969 N N . LEU A 1 127 ? 7.181 4.030 2.770 1.00 76.06 127 LEU A N 1
ATOM 970 C CA . LEU A 1 127 ? 6.161 4.783 3.507 1.00 76.06 127 LEU A CA 1
ATOM 971 C C . LEU A 1 127 ? 6.434 4.791 5.024 1.00 76.06 127 LEU A C 1
ATOM 973 O O . LEU A 1 127 ? 6.210 5.789 5.704 1.00 76.06 127 LEU A O 1
ATOM 977 N N . LEU A 1 128 ? 6.877 3.657 5.566 1.00 80.19 128 LEU A N 1
ATOM 978 C CA . LEU A 1 128 ? 7.191 3.515 6.983 1.00 80.19 128 LEU A CA 1
ATOM 979 C C . LEU A 1 128 ? 8.699 3.652 7.165 1.00 80.19 128 LEU A C 1
ATOM 981 O O . LEU A 1 128 ? 9.447 2.820 6.653 1.00 80.19 128 LEU A O 1
ATOM 985 N N . GLU A 1 129 ? 9.127 4.655 7.934 1.00 75.94 129 GLU A N 1
ATOM 986 C CA . GLU A 1 129 ? 10.543 4.943 8.236 1.00 75.94 129 GLU A CA 1
ATOM 987 C C . GLU A 1 129 ? 11.278 3.765 8.907 1.00 75.94 129 GLU A C 1
ATOM 989 O O . GLU A 1 129 ? 12.503 3.696 8.887 1.00 75.94 129 GLU A O 1
ATOM 994 N N . THR A 1 130 ? 10.535 2.825 9.498 1.00 77.75 130 THR A N 1
ATOM 995 C CA . THR A 1 130 ? 11.056 1.603 10.128 1.00 77.75 130 THR A CA 1
ATOM 996 C C . THR A 1 130 ? 11.355 0.467 9.148 1.00 77.75 130 THR A C 1
ATOM 998 O O . THR A 1 130 ? 11.967 -0.521 9.553 1.00 77.75 130 THR A O 1
ATOM 1001 N N . LEU A 1 131 ? 10.928 0.569 7.886 1.00 77.00 131 LEU A N 1
ATOM 1002 C CA . LEU A 1 131 ? 11.228 -0.409 6.840 1.00 77.00 131 LEU A CA 1
ATOM 1003 C C . LEU A 1 131 ? 12.336 0.125 5.916 1.00 77.00 131 LEU A C 1
ATOM 1005 O O . LEU A 1 131 ? 12.296 1.303 5.550 1.00 77.00 131 LEU A O 1
ATOM 1009 N N . PRO A 1 132 ? 13.282 -0.726 5.478 1.00 77.06 132 PRO A N 1
ATOM 1010 C CA . PRO A 1 132 ? 14.289 -0.335 4.496 1.00 77.06 132 PRO A CA 1
ATOM 1011 C C . PRO A 1 132 ? 13.645 0.013 3.148 1.00 77.06 132 PRO A C 1
ATOM 1013 O O . PRO A 1 132 ? 12.583 -0.508 2.790 1.00 77.06 132 PRO A O 1
ATOM 1016 N N . GLY A 1 133 ? 14.308 0.861 2.362 1.00 80.25 133 GLY A N 1
ATOM 1017 C CA . GLY A 1 133 ? 13.923 1.090 0.974 1.00 80.25 133 GLY A CA 1
ATOM 1018 C C . GLY A 1 133 ? 14.072 -0.184 0.133 1.00 80.25 133 GLY A C 1
ATOM 1019 O O . GLY A 1 133 ? 14.943 -1.014 0.382 1.00 80.25 133 GLY A O 1
ATOM 1020 N N . TYR A 1 134 ? 13.261 -0.325 -0.919 1.00 84.00 134 TYR A N 1
ATOM 1021 C CA . TYR A 1 134 ? 13.278 -1.507 -1.799 1.00 84.00 134 TYR A CA 1
ATOM 1022 C C . TYR A 1 134 ? 14.662 -1.828 -2.410 1.00 84.00 134 TYR A C 1
ATOM 1024 O O . TYR A 1 134 ? 14.997 -2.977 -2.687 1.00 84.00 134 TYR A O 1
ATO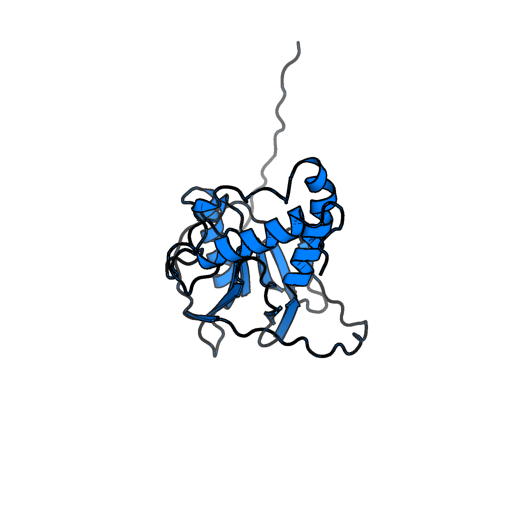M 1032 N N . VAL A 1 135 ? 15.493 -0.810 -2.630 1.00 81.88 135 VAL A N 1
ATOM 1033 C CA . VAL A 1 135 ? 16.834 -0.978 -3.216 1.00 81.88 135 VAL A CA 1
ATOM 1034 C C . VAL A 1 135 ? 17.874 -1.411 -2.164 1.00 81.88 135 VAL A C 1
ATOM 1036 O O . VAL A 1 135 ? 18.985 -1.787 -2.523 1.00 81.88 135 VAL A O 1
ATOM 1039 N N . GLU A 1 136 ? 17.533 -1.364 -0.873 1.00 75.88 136 GLU A N 1
ATOM 1040 C CA . GLU A 1 136 ? 18.485 -1.414 0.246 1.00 75.88 136 GLU A CA 1
ATOM 1041 C C . GLU A 1 136 ? 18.585 -2.786 0.934 1.00 75.88 136 GLU A C 1
ATOM 1043 O O . GLU A 1 136 ? 19.507 -2.992 1.722 1.00 75.88 136 GLU A O 1
ATOM 1048 N N . GLY A 1 137 ? 17.685 -3.736 0.648 1.00 71.56 137 GLY A N 1
ATOM 1049 C CA . GLY A 1 137 ? 17.741 -5.068 1.259 1.00 71.56 137 GLY A CA 1
ATOM 1050 C C . GLY A 1 137 ? 16.911 -6.145 0.561 1.00 71.56 137 GLY A C 1
ATOM 1051 O O . GLY A 1 137 ? 15.857 -5.867 -0.015 1.00 71.56 137 GLY A O 1
ATOM 1052 N N . ASP A 1 138 ? 17.374 -7.393 0.669 1.00 75.00 138 ASP A N 1
ATOM 1053 C CA . ASP A 1 138 ? 16.743 -8.572 0.063 1.00 75.00 138 ASP A CA 1
ATOM 1054 C C . ASP A 1 138 ? 15.333 -8.865 0.617 1.00 75.00 138 ASP A C 1
ATOM 1056 O O . ASP A 1 138 ? 14.468 -9.315 -0.129 1.00 75.00 138 ASP A O 1
ATOM 1060 N N . ASP A 1 139 ? 15.049 -8.536 1.881 1.00 75.69 139 ASP A N 1
ATOM 1061 C CA . ASP A 1 139 ? 13.734 -8.754 2.519 1.00 75.69 139 ASP A CA 1
ATOM 1062 C C . ASP A 1 139 ? 12.731 -7.595 2.300 1.00 75.69 139 ASP A C 1
ATOM 1064 O O . ASP A 1 139 ? 11.723 -7.471 2.998 1.00 75.69 139 ASP A O 1
ATOM 1068 N N . SER A 1 140 ? 13.001 -6.720 1.329 1.00 83.00 140 SER A N 1
ATOM 1069 C CA . SER A 1 140 ? 12.108 -5.629 0.920 1.00 83.00 140 SER A CA 1
ATOM 1070 C C . SER A 1 140 ? 11.204 -6.025 -0.258 1.00 83.00 140 SER A C 1
ATOM 1072 O O . SER A 1 140 ? 11.439 -7.038 -0.921 1.00 83.00 140 SER A O 1
ATOM 1074 N N . TYR A 1 141 ? 10.202 -5.197 -0.583 1.00 90.00 141 TYR A N 1
ATOM 1075 C CA . TYR A 1 141 ? 9.351 -5.383 -1.765 1.00 90.00 141 TYR A CA 1
ATOM 1076 C C . TYR A 1 141 ? 9.183 -4.078 -2.562 1.00 90.00 141 TYR A C 1
ATOM 1078 O O . TYR A 1 141 ? 9.009 -3.022 -1.956 1.00 90.00 141 TYR A O 1
ATOM 1086 N N . PRO A 1 142 ? 9.201 -4.130 -3.911 1.00 90.88 142 PRO A N 1
ATOM 1087 C CA . PRO A 1 142 ? 8.967 -2.963 -4.767 1.00 90.88 142 PRO A CA 1
ATOM 1088 C C . PRO A 1 142 ? 7.520 -2.462 -4.715 1.00 90.88 142 PRO A C 1
ATOM 1090 O O . PRO A 1 142 ? 7.280 -1.290 -4.999 1.00 90.88 142 PRO A O 1
ATOM 1093 N N . TYR A 1 143 ? 6.569 -3.337 -4.378 1.00 93.00 143 TYR A N 1
ATOM 1094 C CA . TYR A 1 143 ? 5.157 -3.007 -4.218 1.00 93.00 143 TYR A CA 1
ATOM 1095 C C . TYR A 1 143 ? 4.676 -3.456 -2.840 1.00 93.00 143 TYR A C 1
ATOM 1097 O O . TYR A 1 143 ? 4.943 -4.591 -2.432 1.00 93.00 143 TYR A O 1
ATOM 1105 N N . LEU A 1 144 ? 3.958 -2.577 -2.142 1.00 93.50 144 LEU A N 1
ATOM 1106 C CA . LEU A 1 144 ? 3.443 -2.816 -0.796 1.00 93.50 144 LEU A CA 1
ATOM 1107 C C . LEU A 1 144 ? 1.949 -2.495 -0.713 1.00 93.50 144 LEU A C 1
ATOM 1109 O O . LEU A 1 144 ? 1.459 -1.538 -1.310 1.00 93.50 144 LEU A O 1
ATOM 1113 N N . ILE A 1 145 ? 1.235 -3.281 0.086 1.00 95.50 145 ILE A N 1
ATOM 1114 C CA . ILE A 1 145 ? -0.078 -2.936 0.624 1.00 95.50 145 ILE A CA 1
ATOM 1115 C C . ILE A 1 145 ? 0.078 -2.910 2.141 1.00 95.50 145 ILE A C 1
ATOM 1117 O O . ILE A 1 145 ? 0.468 -3.910 2.748 1.00 95.50 145 ILE A O 1
ATOM 1121 N N . VAL A 1 146 ? -0.192 -1.756 2.741 1.00 94.88 146 VAL A N 1
ATOM 1122 C CA . VAL A 1 146 ? -0.047 -1.504 4.177 1.00 94.88 146 VAL A CA 1
ATOM 1123 C C . VAL A 1 146 ? -1.438 -1.359 4.779 1.00 94.88 146 VAL A C 1
ATOM 1125 O O . VAL A 1 146 ? -2.212 -0.526 4.322 1.00 94.88 146 VAL A O 1
ATOM 1128 N N . ILE A 1 147 ? -1.771 -2.152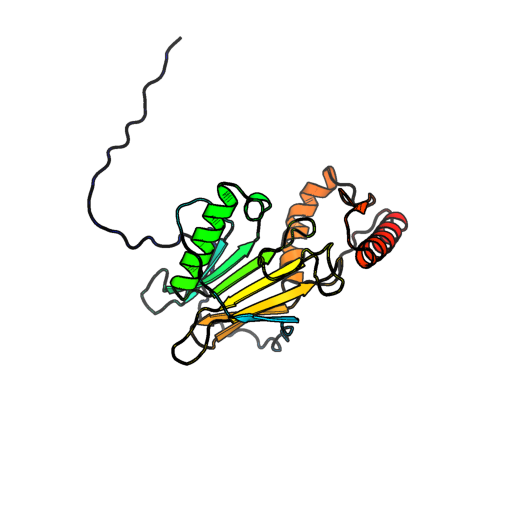 5.796 1.00 96.12 147 ILE A N 1
ATOM 1129 C CA . ILE A 1 147 ? -3.039 -2.038 6.528 1.00 96.12 147 ILE A CA 1
ATOM 1130 C C . ILE A 1 147 ? -2.747 -1.571 7.945 1.00 96.12 147 ILE A C 1
ATOM 1132 O O . ILE A 1 147 ? -2.275 -2.348 8.769 1.00 96.12 147 ILE A O 1
ATOM 1136 N N . SER A 1 148 ? -3.062 -0.314 8.241 1.00 94.75 148 SER A N 1
ATOM 1137 C CA . SER A 1 148 ? -3.056 0.227 9.600 1.00 94.75 148 SER A CA 1
ATOM 1138 C C . SER A 1 148 ? -4.430 0.005 10.231 1.00 94.75 148 SER A C 1
ATOM 1140 O O . SER A 1 148 ? -5.410 0.642 9.844 1.00 94.75 148 SER A O 1
ATOM 1142 N N . SER A 1 149 ? -4.502 -0.904 11.202 1.00 93.56 149 SER A N 1
ATOM 1143 C CA . SER A 1 149 ? -5.700 -1.160 12.002 1.00 93.56 149 SER A CA 1
ATOM 1144 C C . SER A 1 149 ? -5.570 -0.484 13.370 1.00 93.56 149 SER A C 1
ATOM 1146 O O . SER A 1 149 ? -4.662 -0.847 14.127 1.00 93.56 149 SER A O 1
ATOM 1148 N N . PRO A 1 150 ? -6.431 0.495 13.699 1.00 90.62 150 PRO A N 1
ATOM 1149 C CA . PRO A 1 150 ? -6.375 1.188 14.980 1.00 90.62 150 PRO A CA 1
ATOM 1150 C C . PRO A 1 150 ? -6.717 0.261 16.161 1.00 90.62 150 PRO A C 1
ATOM 1152 O O . PRO A 1 150 ? -7.306 -0.804 15.961 1.00 90.62 150 PRO A O 1
ATOM 1155 N N . PRO A 1 151 ? -6.341 0.636 17.400 1.00 84.94 151 PRO A N 1
ATOM 1156 C CA . PRO A 1 151 ? -6.677 -0.144 18.586 1.00 84.94 151 PRO A CA 1
ATOM 1157 C C . PRO A 1 151 ? -8.192 -0.274 18.778 1.00 84.94 151 PRO A C 1
ATOM 1159 O O . PRO A 1 151 ? -8.935 0.692 18.610 1.00 84.94 151 PRO A O 1
ATOM 1162 N N . GLN A 1 152 ? -8.632 -1.451 19.213 1.00 77.56 152 GLN A N 1
ATOM 1163 C CA . GLN A 1 152 ? -10.002 -1.712 19.663 1.00 77.56 152 GLN A CA 1
ATOM 1164 C C . GLN A 1 152 ? -9.992 -2.048 21.165 1.00 77.56 152 GLN A C 1
ATOM 1166 O O . GLN A 1 152 ? -8.938 -2.318 21.739 1.00 77.56 152 GLN A O 1
ATOM 1171 N N . VAL A 1 153 ? -11.161 -2.080 21.818 1.00 70.81 153 VAL A N 1
ATOM 1172 C CA . VAL A 1 153 ? -11.299 -2.235 23.290 1.00 70.81 153 VAL A CA 1
ATOM 1173 C C . VAL A 1 153 ? -10.518 -3.429 23.874 1.00 70.81 153 VAL A C 1
ATOM 1175 O O . VAL A 1 153 ? -10.073 -3.363 25.017 1.00 70.81 153 VAL A O 1
ATOM 1178 N N . ALA A 1 154 ? -10.323 -4.499 23.095 1.00 67.88 154 ALA A N 1
ATOM 1179 C CA . ALA A 1 154 ? -9.587 -5.701 23.496 1.00 67.88 154 ALA A CA 1
ATOM 1180 C C . ALA A 1 154 ? -8.328 -6.001 22.650 1.00 67.88 154 ALA A C 1
ATOM 1182 O O . ALA A 1 154 ? -7.703 -7.040 22.856 1.00 67.88 154 ALA A O 1
ATOM 1183 N N . GLN A 1 155 ? -7.953 -5.142 21.691 1.00 73.31 155 GLN A N 1
ATOM 1184 C CA . GLN A 1 155 ? -6.889 -5.427 20.716 1.00 73.31 155 GLN A CA 1
ATOM 1185 C C . GLN A 1 155 ? -5.963 -4.219 20.513 1.00 73.31 155 GLN A C 1
ATOM 1187 O O . GLN A 1 155 ? -6.418 -3.104 20.261 1.00 73.31 155 GLN A O 1
ATOM 1192 N N . ALA A 1 156 ? -4.649 -4.446 20.583 1.00 84.69 156 ALA A N 1
ATOM 1193 C CA . ALA A 1 156 ? -3.658 -3.420 20.271 1.00 84.69 156 ALA A CA 1
ATOM 1194 C C . ALA A 1 156 ? -3.676 -3.067 18.773 1.00 84.69 156 ALA A C 1
ATOM 1196 O O . ALA A 1 156 ? -3.846 -3.944 17.926 1.00 84.69 156 ALA A O 1
ATOM 1197 N N . GLY A 1 157 ? -3.458 -1.789 18.452 1.00 89.06 157 GLY A N 1
ATOM 1198 C CA . GLY A 1 157 ? -3.353 -1.332 17.066 1.00 89.06 157 GLY A CA 1
ATOM 1199 C C . GLY A 1 157 ? -2.149 -1.955 16.358 1.00 89.06 157 GLY A C 1
ATOM 1200 O O . GLY A 1 157 ? -1.048 -2.009 16.916 1.00 89.06 157 GLY A O 1
ATOM 1201 N N . LYS A 1 158 ? -2.357 -2.410 15.122 1.00 92.69 158 LYS A N 1
ATOM 1202 C CA . LYS A 1 158 ? -1.367 -3.139 14.316 1.00 92.69 158 LYS A CA 1
ATOM 1203 C C . LYS A 1 158 ? -1.240 -2.547 12.917 1.00 92.69 158 LYS A C 1
ATOM 1205 O O . LYS A 1 158 ? -2.200 -2.010 12.370 1.00 92.69 158 LYS A O 1
ATOM 1210 N N . ILE A 1 159 ? -0.066 -2.702 12.323 1.00 93.81 159 ILE A N 1
ATOM 1211 C CA . ILE A 1 159 ? 0.187 -2.468 10.904 1.00 93.81 159 ILE A CA 1
ATOM 1212 C C . ILE A 1 159 ? 0.538 -3.811 10.274 1.00 93.81 159 ILE A C 1
ATOM 1214 O O . ILE A 1 159 ? 1.460 -4.469 10.745 1.00 93.81 159 ILE A O 1
ATOM 1218 N N . GLU A 1 160 ? -0.164 -4.212 9.222 1.00 95.19 160 GLU A N 1
ATOM 1219 C CA . GLU A 1 160 ? 0.093 -5.445 8.471 1.00 95.19 160 GLU A CA 1
ATOM 1220 C C . GLU A 1 160 ? 0.614 -5.113 7.074 1.00 95.19 160 GLU A C 1
ATOM 1222 O O . GLU A 1 160 ? 0.075 -4.241 6.389 1.00 95.19 160 GLU A O 1
ATOM 1227 N N . LEU A 1 161 ? 1.684 -5.793 6.666 1.00 94.25 161 LEU A N 1
ATOM 1228 C CA . LEU A 1 161 ? 2.438 -5.488 5.454 1.00 94.25 161 LEU A CA 1
ATOM 1229 C C . LEU A 1 161 ? 2.367 -6.657 4.476 1.00 94.25 161 LEU A C 1
ATOM 1231 O O . LEU A 1 161 ? 2.746 -7.779 4.809 1.00 94.25 161 LEU A O 1
ATOM 1235 N N . TYR A 1 162 ? 1.916 -6.389 3.254 1.00 95.62 162 TYR A N 1
ATOM 1236 C CA . TYR A 1 162 ? 1.814 -7.369 2.174 1.00 95.62 162 TYR A CA 1
ATOM 1237 C C . TYR A 1 162 ? 2.664 -6.895 0.997 1.00 95.62 162 TYR A C 1
ATOM 1239 O O . TYR A 1 162 ? 2.507 -5.766 0.542 1.00 95.62 162 TYR A O 1
ATOM 1247 N N . GLY A 1 163 ? 3.574 -7.741 0.521 1.00 93.00 163 GLY A N 1
ATOM 1248 C CA . GLY A 1 163 ? 4.552 -7.392 -0.508 1.00 93.00 163 GLY A CA 1
ATOM 1249 C C . GLY A 1 163 ? 4.353 -8.172 -1.803 1.00 93.00 163 GLY A C 1
ATOM 1250 O O . GLY A 1 163 ? 3.852 -9.297 -1.782 1.00 93.00 163 GLY A O 1
ATOM 1251 N N . ALA A 1 164 ? 4.771 -7.587 -2.925 1.00 93.12 164 ALA A N 1
ATOM 1252 C CA . ALA A 1 164 ? 4.920 -8.284 -4.202 1.00 93.12 164 ALA A CA 1
ATOM 1253 C C . ALA A 1 164 ? 6.211 -7.844 -4.907 1.00 93.12 164 ALA A C 1
ATOM 1255 O O . ALA A 1 164 ? 6.538 -6.655 -4.916 1.00 93.12 164 ALA A O 1
ATOM 1256 N N . GLY A 1 165 ? 6.947 -8.802 -5.480 1.00 90.56 165 GLY A N 1
ATOM 1257 C CA . GLY A 1 165 ? 8.106 -8.547 -6.337 1.00 90.56 165 GLY A CA 1
ATOM 1258 C C . GLY A 1 165 ? 7.700 -8.024 -7.716 1.00 90.56 165 GLY A C 1
ATOM 1259 O O . GLY A 1 165 ? 6.518 -8.000 -8.073 1.00 90.56 165 GLY A O 1
ATOM 1260 N N . ILE A 1 166 ? 8.669 -7.604 -8.534 1.00 86.75 166 ILE A N 1
ATOM 1261 C CA . ILE A 1 166 ? 8.337 -7.158 -9.891 1.00 86.75 166 ILE A CA 1
ATOM 1262 C C . ILE A 1 166 ? 7.902 -8.347 -10.752 1.00 86.75 166 ILE A C 1
ATOM 1264 O O . ILE A 1 166 ? 8.589 -9.364 -10.860 1.00 86.75 166 ILE A O 1
ATOM 1268 N N . ALA A 1 167 ? 6.732 -8.165 -11.373 1.00 84.12 167 ALA A N 1
ATOM 1269 C CA . ALA A 1 167 ? 5.969 -9.157 -12.128 1.00 84.12 167 ALA A CA 1
ATOM 1270 C C . ALA A 1 167 ? 5.445 -10.364 -11.331 1.00 84.12 167 ALA A C 1
ATOM 1272 O O . ALA A 1 167 ? 4.882 -11.282 -11.931 1.00 84.12 167 ALA A O 1
ATOM 1273 N N . ASP A 1 168 ? 5.541 -10.335 -10.002 1.00 90.38 168 ASP A N 1
ATOM 1274 C CA . ASP A 1 168 ? 4.711 -11.195 -9.164 1.00 90.38 168 ASP A CA 1
ATOM 1275 C C . ASP A 1 168 ? 3.285 -10.615 -9.095 1.00 90.38 168 ASP A C 1
ATOM 1277 O O . ASP A 1 168 ? 3.109 -9.393 -9.168 1.00 90.38 168 ASP A O 1
ATOM 1281 N N . PRO A 1 169 ? 2.239 -11.453 -8.982 1.00 92.56 169 PRO A N 1
ATOM 1282 C CA . PRO A 1 169 ? 0.877 -10.958 -8.833 1.00 92.56 169 PRO A CA 1
ATOM 1283 C C . PRO A 1 169 ? 0.712 -10.227 -7.495 1.00 92.56 169 PRO A C 1
ATOM 1285 O O . PRO A 1 169 ? 1.151 -10.721 -6.455 1.00 92.56 169 PRO A O 1
ATOM 1288 N N . LEU A 1 170 ? 0.019 -9.083 -7.501 1.00 95.62 170 LEU A N 1
ATOM 1289 C CA . LEU A 1 170 ? -0.346 -8.398 -6.258 1.00 95.62 170 LEU A CA 1
ATOM 1290 C C . LEU A 1 170 ? -1.220 -9.314 -5.374 1.00 95.62 170 LEU A C 1
ATOM 1292 O O . LEU A 1 170 ? -2.108 -10.004 -5.890 1.00 95.62 170 LEU A O 1
ATOM 1296 N N . PRO A 1 171 ? -1.005 -9.332 -4.047 1.00 96.25 171 PRO A N 1
ATOM 1297 C CA . PRO A 1 171 ? -1.638 -10.306 -3.172 1.00 96.25 171 PRO A CA 1
ATOM 1298 C C . PRO A 1 171 ? -3.152 -10.096 -3.051 1.00 96.25 171 PRO A C 1
ATOM 1300 O O . PRO A 1 171 ? -3.682 -8.991 -3.189 1.00 96.25 171 PRO A O 1
ATOM 1303 N N . ARG A 1 172 ? -3.860 -11.180 -2.723 1.00 96.69 172 ARG A N 1
ATOM 1304 C CA . ARG A 1 172 ? -5.223 -11.095 -2.188 1.00 96.69 172 ARG A CA 1
ATOM 1305 C C . ARG A 1 172 ? -5.138 -10.717 -0.723 1.00 96.69 172 ARG A C 1
ATOM 1307 O O . ARG A 1 172 ? -4.463 -11.420 0.022 1.00 96.69 172 ARG A O 1
ATOM 1314 N N . VAL A 1 173 ? -5.822 -9.663 -0.301 1.00 96.50 173 VAL A N 1
ATOM 1315 C CA . VAL A 1 173 ? -5.731 -9.174 1.081 1.00 96.50 173 VAL A CA 1
ATOM 1316 C C . VAL A 1 173 ? -7.125 -9.045 1.679 1.00 96.50 173 VAL A C 1
ATOM 1318 O O . VAL A 1 173 ? -8.031 -8.524 1.031 1.00 96.50 173 VAL A O 1
ATOM 1321 N N . ALA A 1 174 ? -7.300 -9.544 2.903 1.00 96.56 174 ALA A N 1
ATOM 1322 C CA . ALA A 1 174 ? -8.502 -9.310 3.692 1.00 96.56 174 ALA A CA 1
ATOM 1323 C C . ALA A 1 174 ? -8.450 -7.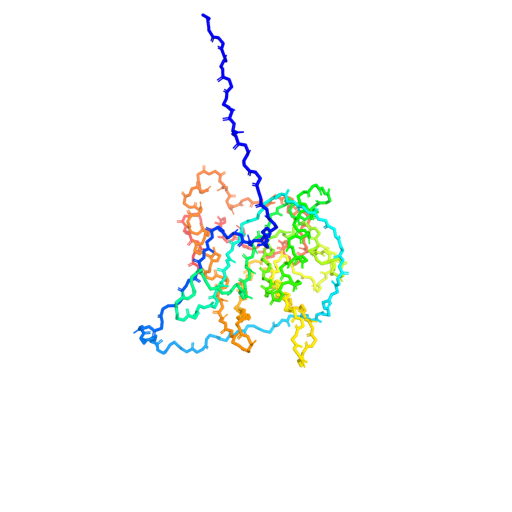880 4.246 1.00 96.56 174 ALA A C 1
ATOM 1325 O O . ALA A 1 174 ? -7.623 -7.576 5.104 1.00 96.56 174 ALA A O 1
ATOM 1326 N N . LEU A 1 175 ? -9.299 -6.996 3.726 1.00 94.75 175 LEU A N 1
ATOM 1327 C CA . LEU A 1 175 ? -9.427 -5.638 4.237 1.00 94.75 175 LEU A CA 1
ATOM 1328 C C . LEU A 1 175 ? -10.395 -5.647 5.427 1.00 94.75 175 LEU A C 1
ATOM 1330 O O . LEU A 1 175 ? -11.517 -6.132 5.255 1.00 94.75 175 LEU A O 1
ATOM 1334 N N . PRO A 1 176 ? -9.997 -5.140 6.605 1.00 94.12 176 PRO A N 1
ATOM 1335 C CA . PRO A 1 176 ? -10.887 -5.029 7.756 1.00 94.12 176 PRO A CA 1
ATOM 1336 C C . PRO A 1 176 ? -11.995 -4.002 7.496 1.00 94.12 176 PRO A C 1
ATOM 1338 O O . PRO A 1 176 ? -11.775 -3.005 6.799 1.00 94.12 176 PRO A O 1
ATOM 1341 N N . LEU A 1 177 ? -13.178 -4.268 8.049 1.00 91.69 177 LEU A N 1
ATOM 1342 C CA . LEU A 1 177 ? -14.388 -3.451 7.953 1.00 91.69 177 LEU A CA 1
ATOM 1343 C C . LEU A 1 177 ? -14.826 -3.001 9.360 1.00 91.69 177 LEU A C 1
ATOM 1345 O O . LEU A 1 177 ? -14.050 -2.365 10.065 1.00 91.69 177 LEU A O 1
ATOM 1349 N N . HIS A 1 178 ? -16.064 -3.290 9.768 1.00 87.12 178 HIS A N 1
ATOM 1350 C CA . HIS A 1 178 ? -16.576 -2.972 11.098 1.00 87.12 178 HIS A CA 1
ATOM 1351 C C . HIS A 1 178 ? -16.355 -4.146 12.067 1.00 87.12 178 HIS A C 1
ATOM 1353 O O . HIS A 1 178 ? -16.733 -5.276 11.769 1.00 87.12 178 HIS A O 1
ATOM 1359 N N . GLY A 1 179 ? -15.790 -3.891 13.250 1.00 85.31 179 GLY A N 1
ATOM 1360 C CA . GLY A 1 179 ? -15.542 -4.938 14.249 1.00 85.31 179 GLY A CA 1
ATOM 1361 C C . GLY A 1 179 ? -14.535 -5.986 13.759 1.00 85.31 179 GLY A C 1
ATOM 1362 O O . GLY A 1 179 ? -13.392 -5.637 13.469 1.00 85.31 179 GLY A O 1
ATOM 1363 N N . ASP A 1 180 ? -14.973 -7.246 13.679 1.00 84.81 180 ASP A N 1
ATOM 1364 C CA . ASP A 1 180 ? -14.188 -8.384 13.170 1.00 84.81 180 ASP A CA 1
ATOM 1365 C C . ASP A 1 180 ? -14.487 -8.713 11.684 1.00 84.81 180 ASP A C 1
ATOM 1367 O O . ASP A 1 180 ? -13.906 -9.649 11.124 1.00 84.81 180 ASP A O 1
ATOM 1371 N N . ASP A 1 181 ? -15.383 -7.967 11.022 1.00 90.12 181 ASP A N 1
ATOM 1372 C CA . ASP A 1 181 ? -15.726 -8.202 9.614 1.00 90.12 181 ASP A CA 1
ATOM 1373 C C . ASP A 1 181 ? -14.565 -7.847 8.674 1.00 90.12 181 ASP A C 1
ATOM 1375 O O . ASP A 1 181 ? -13.797 -6.906 8.894 1.00 90.12 181 ASP A O 1
ATOM 1379 N N . SER A 1 182 ? -14.456 -8.574 7.559 1.00 93.69 182 SER A N 1
ATOM 1380 C CA . SER A 1 182 ? -13.467 -8.288 6.516 1.00 93.69 182 SER A CA 1
ATOM 1381 C C . SER A 1 182 ? -13.936 -8.701 5.121 1.00 93.69 182 SER A C 1
ATOM 1383 O O . SER A 1 182 ? -14.794 -9.569 4.956 1.00 93.69 182 SER A O 1
ATOM 1385 N N . VAL A 1 183 ? -13.346 -8.087 4.092 1.00 93.38 183 VAL A N 1
ATOM 1386 C CA . VAL A 1 183 ? -13.590 -8.416 2.680 1.00 93.38 183 VAL A CA 1
ATOM 1387 C C . VAL A 1 183 ? -12.278 -8.715 1.959 1.00 93.38 183 VAL A C 1
ATOM 1389 O O . VAL A 1 183 ? -11.335 -7.929 2.001 1.00 93.38 183 VAL A O 1
ATOM 1392 N N . VAL A 1 184 ? -12.197 -9.859 1.275 1.00 96.31 184 VAL A N 1
ATOM 1393 C CA . VAL A 1 184 ? -10.992 -10.238 0.520 1.00 96.31 184 VAL A CA 1
ATOM 1394 C C . VAL A 1 184 ? -10.984 -9.552 -0.843 1.00 96.31 184 VAL A C 1
ATOM 1396 O O . VAL A 1 184 ? -11.807 -9.855 -1.708 1.00 96.31 184 VAL A O 1
ATOM 1399 N N . ILE A 1 185 ? -10.016 -8.660 -1.047 1.00 94.81 185 ILE A N 1
ATOM 1400 C CA . ILE A 1 185 ? -9.803 -7.937 -2.302 1.00 94.81 185 ILE A CA 1
ATOM 1401 C C . ILE A 1 185 ? -8.654 -8.571 -3.087 1.00 94.81 185 ILE A C 1
ATOM 1403 O O . ILE A 1 185 ? -7.559 -8.786 -2.570 1.00 94.81 185 ILE A O 1
ATOM 1407 N N . ASP A 1 186 ? -8.907 -8.857 -4.364 1.00 96.12 186 ASP A N 1
ATOM 1408 C CA . ASP A 1 186 ? -7.911 -9.326 -5.329 1.00 96.12 186 ASP A CA 1
ATOM 1409 C C . ASP A 1 186 ? -7.247 -8.117 -6.004 1.00 96.12 186 ASP A C 1
ATOM 1411 O O . ASP A 1 186 ? -7.730 -7.603 -7.019 1.00 96.12 186 ASP A O 1
ATOM 1415 N N . PHE A 1 187 ? -6.156 -7.626 -5.405 1.00 95.38 187 PHE A N 1
ATOM 1416 C CA . PHE A 1 187 ? -5.463 -6.433 -5.896 1.00 95.38 187 PHE A CA 1
ATOM 1417 C C . PHE A 1 187 ? -4.844 -6.638 -7.278 1.00 95.38 187 PHE A C 1
ATOM 1419 O O . PHE A 1 187 ? -4.819 -5.689 -8.060 1.00 95.38 187 PHE A O 1
ATOM 1426 N N . GLN A 1 188 ? -4.443 -7.863 -7.640 1.00 95.06 188 GLN A N 1
ATOM 1427 C CA . GLN A 1 188 ? -3.991 -8.170 -8.998 1.00 95.06 188 GLN A CA 1
ATOM 1428 C C . GLN A 1 188 ? -5.111 -7.928 -10.014 1.00 95.06 188 GLN A C 1
ATOM 1430 O O . GLN A 1 188 ? -4.901 -7.269 -11.035 1.00 95.06 188 GLN A O 1
ATOM 1435 N N . ARG A 1 189 ? -6.331 -8.395 -9.729 1.00 94.06 189 ARG A N 1
ATOM 1436 C CA . ARG A 1 189 ? -7.495 -8.181 -10.599 1.00 94.06 189 ARG A CA 1
ATOM 1437 C C . ARG A 1 189 ? -7.887 -6.704 -10.693 1.00 94.06 189 ARG A C 1
ATOM 1439 O O . ARG A 1 189 ? -8.251 -6.259 -11.786 1.00 94.06 189 ARG A O 1
ATOM 1446 N N . VAL A 1 190 ? -7.802 -5.952 -9.591 1.00 91.31 190 VAL A N 1
ATOM 1447 C CA . VAL A 1 190 ? -8.042 -4.494 -9.564 1.00 91.31 190 VAL A CA 1
ATOM 1448 C C . VAL A 1 190 ? -6.994 -3.761 -10.407 1.00 91.31 190 VAL A C 1
ATOM 1450 O O . VAL A 1 190 ? -7.357 -3.010 -11.314 1.00 91.31 190 VAL A O 1
ATOM 1453 N N . TYR A 1 191 ? -5.707 -4.045 -10.189 1.00 90.88 191 TYR A N 1
ATOM 1454 C CA . TYR A 1 191 ? -4.597 -3.480 -10.958 1.00 90.88 191 TYR A CA 1
ATOM 1455 C C . TYR A 1 191 ? -4.735 -3.779 -12.451 1.00 90.88 191 TYR A C 1
ATOM 1457 O O . TYR A 1 191 ? -4.716 -2.859 -13.265 1.00 90.88 191 TYR A O 1
ATOM 1465 N N . GLN A 1 192 ? -4.976 -5.037 -12.834 1.00 90.44 192 GLN A N 1
ATOM 1466 C CA . GLN A 1 192 ? -5.205 -5.403 -14.232 1.00 90.44 192 GLN A CA 1
ATOM 1467 C C . GLN A 1 192 ? -6.418 -4.678 -14.844 1.00 90.44 192 GLN A C 1
ATOM 1469 O O . GLN A 1 192 ? -6.413 -4.375 -16.037 1.00 90.44 192 GLN A O 1
ATOM 1474 N N . ALA A 1 193 ? -7.483 -4.417 -14.076 1.00 87.00 193 ALA A N 1
ATOM 1475 C CA . ALA A 1 193 ? -8.647 -3.680 -14.568 1.00 87.00 193 ALA A CA 1
ATOM 1476 C C . ALA A 1 193 ? -8.313 -2.205 -14.841 1.00 87.00 193 ALA A C 1
ATOM 1478 O O . ALA A 1 193 ? -8.602 -1.719 -15.938 1.00 87.00 193 ALA A O 1
ATOM 1479 N N . ALA A 1 194 ? -7.642 -1.533 -13.900 1.00 84.12 194 ALA A N 1
ATOM 1480 C CA . ALA A 1 194 ? -7.155 -0.165 -14.071 1.00 84.12 194 ALA A CA 1
ATOM 1481 C C . ALA A 1 194 ? -6.136 -0.067 -15.222 1.00 84.12 194 ALA A C 1
ATOM 1483 O O . ALA A 1 194 ? -6.280 0.768 -16.118 1.00 84.12 194 ALA A O 1
ATOM 1484 N N . PHE A 1 195 ? -5.167 -0.986 -15.271 1.00 82.75 195 PHE A N 1
ATOM 1485 C CA . PHE A 1 195 ? -4.172 -1.064 -16.336 1.00 82.75 195 PHE A CA 1
ATOM 1486 C C . PHE A 1 195 ? -4.830 -1.254 -17.704 1.00 82.75 195 PHE A C 1
ATOM 1488 O O . PHE A 1 195 ? -4.545 -0.485 -18.612 1.00 82.75 195 PHE A O 1
ATOM 1495 N N . ARG A 1 196 ? -5.780 -2.188 -17.875 1.00 82.88 196 ARG A N 1
ATOM 1496 C CA . ARG A 1 196 ? -6.501 -2.364 -19.157 1.00 82.88 196 ARG A CA 1
ATOM 1497 C C . ARG A 1 196 ? -7.256 -1.110 -19.609 1.00 82.88 196 ARG A C 1
ATOM 1499 O O . ARG A 1 196 ? -7.417 -0.921 -20.815 1.00 82.88 196 ARG A O 1
ATOM 1506 N N . HIS A 1 197 ? -7.724 -0.275 -18.680 1.00 76.00 197 HIS A N 1
ATOM 1507 C CA . HIS A 1 197 ? -8.372 0.996 -19.004 1.00 76.00 197 HIS A CA 1
ATOM 1508 C C . HIS A 1 197 ? -7.352 2.031 -19.513 1.00 76.00 197 HIS A C 1
ATOM 1510 O O . HIS A 1 197 ? -7.531 2.587 -20.596 1.00 76.00 197 HIS A O 1
ATOM 1516 N N . LEU A 1 198 ? -6.244 2.219 -18.788 1.00 72.69 198 LEU A N 1
ATOM 1517 C CA . LEU A 1 198 ? -5.192 3.195 -19.109 1.00 72.69 198 LEU A CA 1
ATOM 1518 C C . LEU A 1 198 ? -4.324 2.785 -20.313 1.00 72.69 198 LEU A C 1
ATOM 1520 O O . LEU A 1 198 ? -3.984 3.614 -21.156 1.00 72.69 198 LEU A O 1
ATOM 1524 N N . HIS A 1 199 ? -3.999 1.500 -20.439 1.00 69.25 199 HIS A N 1
ATOM 1525 C CA . HIS A 1 199 ? -3.109 0.940 -21.460 1.00 69.25 199 HIS A CA 1
ATOM 1526 C C . HIS A 1 199 ? -3.609 1.194 -22.888 1.00 69.25 199 HIS A C 1
ATOM 1528 O O . HIS A 1 199 ? -2.811 1.478 -23.775 1.00 69.25 199 HIS A O 1
ATOM 1534 N N . ARG A 1 200 ? -4.933 1.202 -23.110 1.00 65.88 200 ARG A N 1
ATOM 1535 C CA . ARG A 1 200 ? -5.541 1.556 -24.411 1.00 65.88 200 ARG A CA 1
ATOM 1536 C C . ARG A 1 200 ? -5.192 2.974 -24.881 1.00 65.88 200 ARG A C 1
ATOM 1538 O O . ARG A 1 200 ? -5.207 3.234 -26.082 1.00 65.88 200 ARG A O 1
ATOM 1545 N N . LEU A 1 201 ? -4.903 3.879 -23.947 1.00 61.62 201 LEU A N 1
ATOM 1546 C CA . LEU A 1 201 ? -4.425 5.232 -24.224 1.00 61.62 201 LEU A CA 1
ATOM 1547 C C . LEU A 1 201 ? -2.888 5.251 -24.286 1.00 61.62 201 LEU A C 1
ATOM 1549 O O . LEU A 1 201 ? -2.313 5.809 -25.220 1.00 61.62 201 LEU A O 1
ATOM 1553 N N . ALA A 1 202 ? -2.230 4.586 -23.331 1.00 62.41 202 ALA A N 1
ATOM 1554 C CA . ALA A 1 202 ? -0.776 4.600 -23.169 1.00 62.41 202 ALA A CA 1
ATOM 1555 C C . ALA A 1 202 ? 0.004 3.881 -24.289 1.00 62.41 202 ALA A C 1
ATOM 1557 O O . ALA A 1 202 ? 1.107 4.312 -24.615 1.00 62.41 202 ALA A O 1
ATOM 1558 N N . GLN A 1 203 ? -0.569 2.862 -24.946 1.00 65.25 203 GLN A N 1
ATOM 1559 C CA . GLN A 1 203 ? 0.038 2.159 -26.095 1.00 65.25 203 GLN A CA 1
ATOM 1560 C C . GLN A 1 203 ? 0.432 3.075 -27.267 1.00 65.25 203 GLN A C 1
ATOM 1562 O O . GLN A 1 203 ? 1.205 2.670 -28.128 1.00 65.25 203 GLN A O 1
ATOM 1567 N N . ARG A 1 204 ? -0.104 4.300 -27.333 1.00 63.12 204 ARG A N 1
ATOM 1568 C CA . ARG A 1 204 ? 0.250 5.288 -28.364 1.00 63.12 204 ARG A CA 1
ATOM 1569 C C . ARG A 1 204 ? 1.522 6.084 -28.047 1.00 63.12 204 ARG A C 1
ATOM 1571 O O . ARG A 1 204 ? 1.956 6.857 -28.894 1.00 63.12 204 ARG A O 1
ATOM 1578 N N . VAL A 1 205 ? 2.062 5.953 -26.832 1.00 65.75 205 VAL A N 1
ATOM 1579 C CA . VAL A 1 205 ? 3.125 6.822 -26.290 1.00 65.75 205 VAL A CA 1
ATOM 1580 C C . VAL A 1 205 ? 4.220 6.032 -25.555 1.00 65.75 205 VAL A C 1
ATOM 1582 O O . VAL A 1 205 ? 5.355 6.494 -25.500 1.00 65.75 205 VAL A O 1
ATOM 1585 N N . LEU A 1 206 ? 3.913 4.849 -25.009 1.00 75.00 206 LEU A N 1
ATOM 1586 C CA . LEU A 1 206 ? 4.861 4.007 -24.272 1.00 75.00 206 LEU A CA 1
ATOM 1587 C C . LEU A 1 206 ? 5.272 2.762 -25.068 1.00 75.00 206 LEU A C 1
ATOM 1589 O O . LEU A 1 206 ? 4.423 1.984 -25.503 1.00 75.00 206 LEU A O 1
ATOM 1593 N N . ASP A 1 207 ? 6.583 2.549 -25.178 1.00 79.12 207 ASP A N 1
ATOM 1594 C CA . ASP A 1 207 ? 7.188 1.331 -25.716 1.00 79.12 207 ASP A CA 1
ATOM 1595 C C . ASP A 1 207 ? 7.604 0.392 -24.572 1.00 79.12 207 ASP A C 1
ATOM 1597 O O . ASP A 1 207 ? 8.631 0.580 -23.918 1.00 79.12 207 ASP A O 1
ATOM 1601 N N . TYR A 1 208 ? 6.793 -0.639 -24.339 1.00 79.12 208 TYR A N 1
ATOM 1602 C CA . TYR A 1 208 ? 7.014 -1.642 -23.293 1.00 79.12 208 TYR A CA 1
ATOM 1603 C C . TYR A 1 208 ? 8.125 -2.662 -23.621 1.00 79.12 208 TYR A C 1
ATOM 1605 O O . TYR A 1 208 ? 8.377 -3.550 -22.809 1.00 79.12 208 TYR A O 1
ATOM 1613 N N . ALA A 1 209 ? 8.797 -2.568 -24.777 1.00 83.38 209 ALA A N 1
ATOM 1614 C CA . ALA A 1 209 ? 9.983 -3.373 -25.090 1.00 83.38 209 ALA A CA 1
ATOM 1615 C C . ALA A 1 209 ? 11.300 -2.716 -24.621 1.00 83.38 209 ALA A C 1
ATOM 1617 O O . ALA A 1 209 ? 12.366 -3.348 -24.670 1.00 83.38 209 ALA A O 1
ATOM 1618 N N . GLN A 1 210 ? 11.251 -1.463 -24.159 1.00 86.31 210 GLN A N 1
ATOM 1619 C CA . GLN A 1 210 ? 12.399 -0.740 -23.607 1.00 86.31 210 GLN A CA 1
ATOM 1620 C C . GLN A 1 210 ? 12.575 -1.012 -22.111 1.00 86.31 210 GLN A C 1
ATOM 1622 O O . GLN A 1 210 ? 11.645 -1.411 -21.412 1.00 86.31 210 GLN A O 1
ATOM 1627 N N . ASN A 1 211 ? 13.793 -0.798 -21.613 1.00 85.31 211 ASN A N 1
ATOM 1628 C CA . ASN A 1 211 ? 14.057 -0.878 -20.179 1.00 85.31 211 ASN A CA 1
ATOM 1629 C C . ASN A 1 211 ? 13.232 0.199 -19.444 1.00 85.31 211 ASN A C 1
ATOM 1631 O O . ASN A 1 211 ? 13.098 1.312 -19.962 1.00 85.31 211 ASN A O 1
ATOM 1635 N N . PRO A 1 212 ? 12.696 -0.085 -18.242 1.00 87.31 212 PRO A N 1
ATOM 1636 C CA . PRO A 1 212 ? 11.974 0.920 -17.473 1.00 87.31 212 PRO A CA 1
ATOM 1637 C C . PRO A 1 212 ? 12.903 2.089 -17.093 1.00 87.31 212 PRO A C 1
ATOM 1639 O O . PRO A 1 212 ? 14.118 1.901 -16.983 1.00 87.31 212 PRO A O 1
ATOM 1642 N N . PRO A 1 213 ? 12.362 3.297 -16.845 1.00 85.56 213 PRO A N 1
ATOM 1643 C CA . PRO A 1 213 ? 13.164 4.433 -16.408 1.00 85.56 213 PRO A CA 1
ATOM 1644 C C . PRO A 1 213 ? 14.008 4.095 -15.174 1.00 85.56 213 PRO A C 1
ATOM 1646 O O . PRO A 1 213 ? 13.496 3.538 -14.204 1.00 85.56 213 PRO A O 1
ATOM 1649 N N . GLN A 1 214 ? 15.290 4.475 -15.206 1.00 89.06 214 GLN A N 1
ATOM 1650 C CA . GLN A 1 214 ? 16.256 4.238 -14.124 1.00 89.06 214 GLN A CA 1
ATOM 1651 C C . GLN A 1 214 ? 16.446 2.747 -13.776 1.00 89.06 214 GLN A C 1
ATOM 1653 O O . GLN A 1 214 ? 16.675 2.410 -12.613 1.00 89.06 214 GLN A O 1
ATOM 1658 N N . PHE A 1 215 ? 16.344 1.859 -14.772 1.00 89.62 215 PHE A N 1
ATOM 1659 C CA . PHE A 1 215 ? 16.503 0.405 -14.647 1.00 89.62 215 PHE A CA 1
ATOM 1660 C C . PHE A 1 215 ? 17.703 -0.019 -13.788 1.00 89.62 215 PHE A C 1
ATOM 1662 O O . PHE A 1 215 ? 17.610 -0.962 -13.009 1.00 89.62 215 PHE A O 1
ATOM 1669 N N . GLU A 1 216 ? 18.812 0.711 -13.862 1.00 90.75 216 GLU A N 1
ATOM 1670 C CA . GLU A 1 216 ? 20.062 0.451 -13.146 1.00 90.75 216 GLU A CA 1
ATOM 1671 C C . GLU A 1 216 ? 19.916 0.556 -11.618 1.00 90.75 216 GLU A C 1
ATOM 1673 O O . GLU A 1 216 ? 20.690 -0.072 -10.897 1.00 90.75 216 GLU A O 1
ATOM 1678 N N . ARG A 1 217 ? 18.922 1.316 -11.130 1.00 90.25 217 ARG A N 1
ATOM 1679 C CA . ARG A 1 217 ? 18.603 1.496 -9.701 1.00 90.25 217 ARG A CA 1
ATOM 1680 C C . ARG A 1 217 ? 17.729 0.383 -9.118 1.00 90.25 217 ARG A C 1
ATOM 1682 O O . ARG A 1 217 ? 17.493 0.382 -7.916 1.00 90.25 217 ARG A O 1
ATOM 1689 N N . TYR A 1 218 ? 17.199 -0.520 -9.939 1.00 90.75 218 TYR A N 1
ATOM 1690 C CA . TYR A 1 218 ? 16.355 -1.613 -9.461 1.00 90.75 218 TYR A CA 1
ATOM 1691 C C . TYR A 1 218 ? 17.202 -2.666 -8.734 1.00 90.75 218 TYR A C 1
ATOM 1693 O O . TYR A 1 218 ? 18.355 -2.921 -9.102 1.00 90.75 218 TYR A O 1
ATOM 1701 N N . HIS A 1 219 ? 16.606 -3.324 -7.736 1.00 90.25 219 HIS A N 1
ATOM 1702 C CA . HIS A 1 219 ? 17.236 -4.431 -7.027 1.00 90.25 219 HIS A CA 1
ATOM 1703 C C . HIS A 1 219 ? 17.686 -5.537 -8.004 1.00 90.25 219 HIS A C 1
ATOM 1705 O O . HIS A 1 219 ? 17.064 -5.749 -9.048 1.00 90.25 219 HIS A O 1
ATOM 1711 N N . VAL A 1 220 ? 18.793 -6.231 -7.703 1.00 89.31 220 VAL A N 1
ATOM 1712 C CA . VAL A 1 220 ? 19.469 -7.149 -8.650 1.00 89.31 220 VAL A CA 1
ATOM 1713 C C . VAL A 1 220 ? 18.510 -8.217 -9.193 1.00 89.31 220 VAL A C 1
ATOM 1715 O O . VAL A 1 220 ? 18.328 -8.306 -10.406 1.00 89.31 220 VAL A O 1
ATOM 1718 N N . ARG A 1 221 ? 17.821 -8.939 -8.297 1.00 88.12 221 ARG A N 1
ATOM 1719 C CA . ARG A 1 221 ? 16.838 -9.989 -8.637 1.00 88.12 221 ARG A CA 1
ATOM 1720 C C . ARG A 1 221 ? 15.719 -9.505 -9.573 1.00 88.12 221 ARG A C 1
ATOM 1722 O O . ARG A 1 221 ? 15.200 -10.258 -10.392 1.00 88.12 221 ARG A O 1
ATOM 1729 N N . ASP A 1 222 ? 15.331 -8.238 -9.450 1.00 89.50 222 ASP A N 1
ATOM 1730 C CA . ASP A 1 222 ? 14.222 -7.654 -10.194 1.00 89.50 222 ASP A CA 1
ATOM 1731 C C . ASP A 1 222 ? 14.696 -7.136 -11.559 1.00 89.50 222 ASP A C 1
ATOM 1733 O O . ASP A 1 222 ? 13.964 -7.252 -12.541 1.00 89.50 222 ASP A O 1
ATOM 1737 N N . ARG A 1 223 ? 15.953 -6.672 -11.675 1.00 91.06 223 ARG A N 1
ATOM 1738 C CA . ARG A 1 223 ? 16.589 -6.407 -12.981 1.00 91.06 223 ARG A CA 1
ATOM 1739 C C . ARG A 1 223 ? 16.671 -7.667 -13.840 1.00 91.06 223 ARG A C 1
ATOM 1741 O O . ARG A 1 223 ? 16.437 -7.596 -15.049 1.00 91.06 223 ARG A O 1
ATOM 1748 N N . GLU A 1 224 ? 16.951 -8.814 -13.229 1.00 89.69 224 GLU A N 1
ATOM 1749 C CA . GLU A 1 224 ? 16.941 -10.117 -13.904 1.00 89.69 224 GLU A CA 1
ATOM 1750 C C . GLU A 1 224 ? 15.526 -10.490 -14.380 1.00 89.69 224 GLU A C 1
ATOM 1752 O O . GLU A 1 224 ? 15.338 -10.750 -15.571 1.00 89.69 224 GLU A O 1
ATOM 1757 N N . ARG A 1 225 ? 14.512 -10.414 -13.499 1.00 88.88 225 ARG A N 1
ATOM 1758 C CA . ARG A 1 225 ? 13.093 -10.647 -13.856 1.00 88.88 225 ARG A CA 1
ATOM 1759 C C . ARG A 1 225 ? 12.627 -9.746 -15.005 1.00 88.88 225 ARG A C 1
ATOM 1761 O O . ARG A 1 225 ? 12.080 -10.240 -15.990 1.00 88.88 225 ARG A O 1
ATOM 1768 N N . ILE A 1 226 ? 12.888 -8.439 -14.916 1.00 90.38 226 ILE A N 1
ATOM 1769 C CA . ILE A 1 226 ? 12.566 -7.459 -15.967 1.00 90.38 226 ILE A CA 1
ATOM 1770 C C . ILE A 1 226 ? 13.249 -7.832 -17.285 1.00 90.38 226 ILE A C 1
ATOM 1772 O O . ILE A 1 226 ? 12.598 -7.809 -18.325 1.00 90.38 226 ILE A O 1
ATOM 1776 N N . SER A 1 227 ? 14.528 -8.214 -17.261 1.00 89.88 227 SER A N 1
ATOM 1777 C CA . SER A 1 227 ? 15.257 -8.594 -18.479 1.00 89.88 227 SER A CA 1
ATOM 1778 C C . SER A 1 227 ? 14.610 -9.792 -19.176 1.00 89.88 227 SER A C 1
ATOM 1780 O O . SER A 1 227 ? 14.400 -9.745 -20.386 1.00 89.88 227 SER A O 1
ATOM 1782 N N . VAL A 1 228 ? 14.211 -10.823 -18.421 1.00 89.88 228 VAL A N 1
ATOM 1783 C CA . VAL A 1 228 ? 13.499 -12.003 -18.950 1.00 89.88 228 VAL A CA 1
ATOM 1784 C C . VAL A 1 228 ? 12.149 -11.621 -19.573 1.00 89.88 228 VAL A C 1
ATOM 1786 O O . VAL A 1 228 ? 11.806 -12.113 -20.650 1.00 89.88 228 VAL A O 1
ATOM 1789 N N . LEU A 1 229 ? 11.397 -10.716 -18.938 1.00 87.62 229 LEU A N 1
ATOM 1790 C CA . LEU A 1 229 ? 10.105 -10.232 -19.443 1.00 87.62 229 LEU A CA 1
ATOM 1791 C C . LEU A 1 229 ? 10.256 -9.402 -20.721 1.00 87.62 229 LEU A C 1
ATOM 1793 O O . LEU A 1 229 ? 9.538 -9.635 -21.693 1.00 87.62 229 LEU A O 1
ATOM 1797 N N . LEU A 1 230 ? 11.210 -8.470 -20.746 1.00 88.50 230 LEU A N 1
ATOM 1798 C CA . LEU A 1 230 ? 11.501 -7.654 -21.924 1.00 88.50 230 LEU A CA 1
ATOM 1799 C C . LEU A 1 230 ? 11.963 -8.524 -23.093 1.00 88.50 230 LEU A C 1
ATOM 1801 O O . LEU A 1 230 ? 11.532 -8.308 -24.221 1.00 88.50 230 LEU A O 1
ATOM 1805 N N . ASP A 1 231 ? 12.767 -9.553 -22.837 1.00 89.06 231 ASP A N 1
ATOM 1806 C CA . ASP A 1 231 ? 13.152 -10.537 -23.845 1.00 89.06 231 ASP A CA 1
ATOM 1807 C C . ASP A 1 231 ? 11.954 -11.309 -24.412 1.00 89.06 231 ASP A C 1
ATOM 1809 O O . ASP A 1 231 ? 11.897 -11.535 -25.622 1.00 89.06 231 ASP A O 1
ATOM 1813 N N . ALA A 1 232 ? 10.986 -11.696 -23.577 1.00 86.81 232 ALA A N 1
ATOM 1814 C CA . ALA A 1 232 ? 9.759 -12.353 -24.030 1.00 86.81 232 ALA A CA 1
ATOM 1815 C C . ALA A 1 232 ? 8.884 -11.417 -24.888 1.00 86.81 232 ALA A C 1
ATOM 1817 O O . ALA A 1 232 ? 8.378 -11.835 -25.933 1.00 86.81 232 ALA A O 1
ATOM 1818 N N . ILE A 1 233 ? 8.768 -10.143 -24.494 1.00 84.06 233 ILE A N 1
ATOM 1819 C CA . ILE A 1 233 ? 8.061 -9.092 -25.247 1.00 84.06 233 ILE A CA 1
ATOM 1820 C C . ILE A 1 233 ? 8.742 -8.855 -26.605 1.00 84.06 233 ILE A C 1
ATOM 1822 O O . ILE A 1 233 ? 8.085 -8.903 -27.643 1.00 84.06 233 ILE A O 1
ATOM 1826 N N . ARG A 1 234 ? 10.072 -8.692 -26.625 1.00 84.44 234 ARG A N 1
ATOM 1827 C CA . ARG A 1 234 ? 10.881 -8.490 -27.845 1.00 84.44 234 ARG A CA 1
ATOM 1828 C C . ARG A 1 234 ? 10.814 -9.681 -28.805 1.00 84.44 234 ARG A C 1
ATOM 1830 O O . ARG A 1 234 ? 10.796 -9.482 -30.016 1.00 84.44 234 ARG A O 1
ATOM 1837 N N . LYS A 1 235 ? 10.762 -10.912 -28.280 1.00 81.69 235 LYS A N 1
ATOM 1838 C CA . LYS A 1 235 ? 10.612 -12.155 -29.066 1.00 81.69 235 LYS A CA 1
ATOM 1839 C C . LYS A 1 235 ? 9.183 -12.377 -29.579 1.00 81.69 235 LYS A C 1
ATOM 1841 O O . LYS A 1 235 ? 9.004 -13.171 -30.498 1.00 81.69 235 LYS A O 1
ATOM 1846 N N . THR A 1 236 ? 8.193 -11.660 -29.040 1.00 67.69 236 THR A N 1
ATOM 1847 C CA . THR A 1 236 ? 6.772 -11.781 -29.410 1.00 67.69 236 THR A CA 1
ATOM 1848 C C . THR A 1 236 ? 6.209 -10.451 -29.941 1.00 67.69 236 THR A C 1
ATOM 1850 O O . THR A 1 236 ? 5.278 -9.893 -29.351 1.00 67.69 236 THR A O 1
ATOM 1853 N N . PRO A 1 237 ? 6.736 -9.905 -31.058 1.00 53.75 237 PRO A N 1
ATOM 1854 C CA . PRO A 1 237 ? 6.246 -8.652 -31.621 1.00 53.75 237 PRO A CA 1
ATOM 1855 C C . PRO A 1 237 ? 4.829 -8.834 -32.193 1.00 53.75 237 PRO A C 1
ATOM 1857 O O . PRO A 1 237 ? 4.658 -9.189 -33.358 1.00 53.75 237 PRO A O 1
ATOM 1860 N N . GLY A 1 238 ? 3.801 -8.590 -31.370 1.00 57.28 238 GLY A N 1
ATOM 1861 C CA . GLY A 1 238 ? 2.408 -8.510 -31.826 1.00 57.28 238 GLY A CA 1
ATOM 1862 C C . GLY A 1 238 ? 1.327 -9.218 -31.000 1.00 57.28 238 GLY A C 1
ATOM 1863 O O . GLY A 1 238 ? 0.187 -9.227 -31.459 1.00 57.28 238 GLY A O 1
ATOM 1864 N N . GLN A 1 239 ? 1.602 -9.782 -29.814 1.00 38.88 239 GLN A N 1
ATOM 1865 C CA . GLN A 1 239 ? 0.531 -10.276 -28.924 1.00 38.88 239 GLN A CA 1
ATOM 1866 C C . GLN A 1 239 ? 0.552 -9.631 -27.528 1.00 38.88 239 GLN A C 1
ATOM 1868 O O . GLN A 1 239 ? 1.615 -9.526 -26.921 1.00 38.88 239 GLN A O 1
ATOM 1873 N N . PRO A 1 240 ? -0.613 -9.205 -26.994 1.00 44.16 240 PRO A N 1
ATOM 1874 C CA . PRO A 1 240 ? -0.703 -8.639 -25.655 1.00 44.16 240 PRO A CA 1
ATOM 1875 C C . PRO A 1 240 ? -0.615 -9.743 -24.595 1.00 44.16 240 PRO A C 1
ATOM 1877 O O . PRO A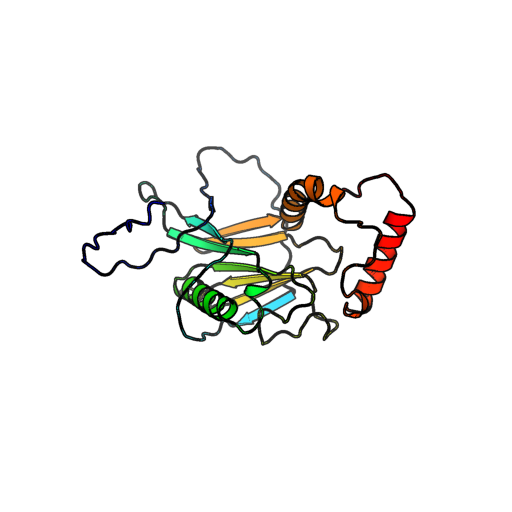 1 240 ? -1.461 -10.636 -24.542 1.00 44.16 240 PRO A O 1
ATOM 1880 N N . SER A 1 241 ? 0.370 -9.644 -23.706 1.00 42.28 241 SER A N 1
ATOM 1881 C CA . SER A 1 241 ? 0.504 -10.480 -22.512 1.00 42.28 241 SER A CA 1
ATOM 1882 C C . SER A 1 241 ? -0.594 -10.151 -21.490 1.00 42.28 241 SER A C 1
ATOM 1884 O O . SER A 1 241 ? -0.428 -9.324 -20.597 1.00 42.28 241 SER A O 1
ATOM 1886 N N . GLY A 1 242 ? -1.751 -10.795 -21.653 1.00 43.41 242 GLY A N 1
ATOM 1887 C CA . GLY A 1 242 ? -2.861 -10.776 -20.703 1.00 43.41 242 GLY A CA 1
ATOM 1888 C C . GLY A 1 242 ? -3.036 -12.131 -20.019 1.00 43.41 242 GLY A C 1
ATOM 1889 O O . GLY A 1 242 ? -3.677 -13.014 -20.585 1.00 43.41 242 GLY A O 1
ATOM 1890 N N . GLY A 1 243 ? -2.503 -12.249 -18.802 1.00 33.16 243 GLY A N 1
ATOM 1891 C CA . GLY A 1 243 ? -2.757 -13.312 -17.823 1.00 33.16 243 GLY A CA 1
ATOM 1892 C C . GLY A 1 243 ? -2.870 -12.685 -16.441 1.00 33.16 243 GLY A C 1
ATOM 1893 O O . GLY A 1 243 ? -1.945 -11.922 -16.090 1.00 33.16 243 GLY A O 1
#

pLDDT: mean 74.26, std 20.77, range [27.83, 96.69]

Sequence (243 aa):
ALAEKSLQITALPIADEVRRTRPDIGVFHNPIEPSSSARPAQAAAPFATLPLLDVVDDEEEAVFAVVVYAVDAGEMPGTPVTRIELLSPANKYPGSDYRYYLARRKQTVRAGIHLVEVDLLNLQPSLLETLPGYVEGDDSYPYLIVISSPPQVAQAGKIELYGAGIADPLPRVALPLHGDDSVVIDFQRVYQAAFRHLHRLAQRVLDYAQNPPQFERYHVRDRERISVLLDAIRKTPGQPSGG

Mean predicted aligned error: 12.46 Å

Solvent-accessible surface area (backbone atoms only — not comparable to full-atom values): 14912 Å² total; per-residue (Å²): 140,86,79,88,83,84,88,84,80,86,84,79,89,83,81,91,71,83,82,73,88,79,59,84,42,78,55,82,86,73,90,84,64,86,73,75,88,66,77,82,69,77,51,59,78,57,83,46,76,44,78,64,81,90,76,87,68,78,60,79,72,88,78,67,31,41,34,36,39,52,66,56,99,88,46,82,83,40,49,73,21,26,39,39,36,59,64,50,80,56,56,65,42,100,53,71,42,20,45,19,44,51,21,53,52,45,52,38,36,74,71,60,18,24,39,36,41,40,38,76,60,38,95,46,66,45,93,48,88,89,48,70,31,32,66,74,43,90,94,45,44,43,25,42,38,38,38,41,39,44,59,50,101,89,42,81,28,36,30,38,32,37,65,22,54,78,91,47,71,46,55,30,40,64,45,63,43,66,90,90,42,65,49,69,44,53,45,36,62,52,49,52,52,54,45,61,62,50,44,76,62,42,65,82,79,54,70,78,64,55,81,61,90,69,51,88,68,48,38,69,75,45,44,52,48,49,50,56,51,31,51,52,45,62,75,41,85,85,67,84,93,80,130

Radius of gyration: 21.45 Å; Cα contacts (8 Å, |Δi|>4): 356; chains: 1; bounding box: 52×67×55 Å

Secondary structure (DSSP, 8-state):
---------PPPP------PPPPSEEE---TTS----PPPPPPPPPSEEEE-------------EEEEEE--TT-SS-EEEEEEEE--GGGTSTTHHHHHHHHHHHHHHHTT-EEEEEE--TTSPPSSTTSPPTTT-TT--SEEEEEEEPPBTTB--EEEEEEE-TTSPPPEEEEE-STT-EEEEEHHHHHHHHHHHHHHHHTTT--TTSPPTTGGGS-HHHHHHHHHHHHHHHHSTT-----

Foldseek 3Di:
DDDDDDDDDDDDDDDDDPDDDDAPEEDDDDPPDDPDDDPADDFDAFPDKDFDDDDDDDDDDDFHKYWYADDDDPDPPHHTAEIETEDDPLCFDPDDHVRRNSRVVRVCLVSQHKYKYKYQQQLTADPDPPDGRQLGDPSDASIKIWIFGHDDPPGGTMIGIFHDHVPGAGTFHWHDGPDRDTDTDRVSVVVVVVCVVCVVVCVVPDDLLDQPPPLVSHHPVRNVVSVVVSVVCVVDPPDDPDD